Protein AF-A0A0C3MB03-F1 (afdb_monomer)

Foldseek 3Di:
DDPLVVQLQVLQQVDDDPQAWHWPDWDADPVNPDIDTDTDDADCAFQLNNLVVDDLPDCLLVQQLLSNLVQLLSCVVVQKFQLAQDRNQWTAHPVSGTHGHDSSQMDRQPDPDDPPDPDPDQDYDLQLFALCSVDPPDGGGSLRVLSSSLQRSQCSNQVAHFLNVQPDSVSSNVCSPVLHGSDDLVVDPDDPVNSVLSVLSSDNPSVSHDHSVVD

Structure (mmCIF, N/CA/C/O backbone):
data_AF-A0A0C3MB03-F1
#
_entry.id   AF-A0A0C3MB03-F1
#
loop_
_atom_site.group_PDB
_atom_site.id
_atom_site.type_symbol
_atom_site.label_atom_id
_atom_site.label_alt_id
_atom_site.label_comp_id
_atom_site.label_asym_id
_atom_site.label_entity_id
_atom_site.label_seq_id
_atom_site.pdbx_PDB_ins_code
_atom_site.Cartn_x
_atom_site.Cartn_y
_atom_site.Cartn_z
_atom_site.occupancy
_atom_site.B_iso_or_equiv
_atom_site.auth_seq_id
_atom_site.auth_comp_id
_atom_site.auth_asym_id
_atom_site.auth_atom_id
_atom_site.pdbx_PDB_model_num
ATOM 1 N N . LEU A 1 1 ? -0.561 -6.208 27.559 1.00 62.31 1 LEU A N 1
ATOM 2 C CA . LEU A 1 1 ? -0.740 -5.982 26.102 1.00 62.31 1 LEU A CA 1
ATOM 3 C C . LEU A 1 1 ? -1.364 -4.616 25.855 1.00 62.31 1 LEU A C 1
ATOM 5 O O . LEU A 1 1 ? -2.347 -4.289 26.507 1.00 62.31 1 LEU A O 1
ATOM 9 N N . SER A 1 2 ? -0.789 -3.798 24.971 1.00 79.69 2 SER A N 1
ATOM 10 C CA . SER A 1 2 ? -1.409 -2.519 24.598 1.00 79.69 2 SER A CA 1
ATOM 11 C C . SER A 1 2 ? -2.687 -2.767 23.784 1.00 79.69 2 SER A C 1
ATOM 13 O O . SER A 1 2 ? -2.771 -3.755 23.054 1.00 79.69 2 SER A O 1
ATOM 15 N N . GLN A 1 3 ? -3.677 -1.870 23.873 1.00 78.81 3 GLN A N 1
ATOM 16 C CA . GLN A 1 3 ? -4.919 -1.974 23.085 1.00 78.81 3 GLN A CA 1
ATOM 17 C C . GLN A 1 3 ? -4.642 -2.064 21.574 1.00 78.81 3 GLN A C 1
ATOM 19 O O . GLN A 1 3 ? -5.317 -2.802 20.865 1.00 78.81 3 GLN A O 1
ATOM 24 N N . ARG A 1 4 ? -3.607 -1.362 21.086 1.00 77.12 4 ARG A N 1
ATOM 25 C CA . ARG A 1 4 ? -3.204 -1.396 19.671 1.00 77.12 4 ARG A CA 1
ATOM 26 C C . ARG A 1 4 ? -2.728 -2.775 19.235 1.00 77.12 4 ARG A C 1
ATOM 28 O O . ARG A 1 4 ? -3.196 -3.275 18.225 1.00 77.12 4 ARG A O 1
ATOM 35 N N . LEU A 1 5 ? -1.854 -3.393 20.025 1.00 84.81 5 LEU A N 1
ATOM 36 C CA . LEU A 1 5 ? -1.308 -4.712 19.724 1.00 84.81 5 LEU A CA 1
ATOM 37 C C . LEU A 1 5 ? -2.386 -5.801 19.798 1.00 84.81 5 LEU A C 1
ATOM 39 O O . LEU A 1 5 ? -2.423 -6.692 18.960 1.00 84.81 5 LEU A O 1
ATOM 43 N N . ALA A 1 6 ? -3.308 -5.707 20.761 1.00 86.62 6 ALA A N 1
ATOM 44 C CA . ALA A 1 6 ? -4.454 -6.614 20.826 1.00 86.62 6 ALA A CA 1
ATOM 45 C C . ALA A 1 6 ? -5.363 -6.482 19.590 1.00 86.62 6 ALA A C 1
ATOM 47 O O . ALA A 1 6 ? -5.830 -7.489 19.060 1.00 86.62 6 ALA A O 1
ATOM 48 N N . ARG A 1 7 ? -5.584 -5.251 19.109 1.00 88.81 7 ARG A N 1
ATOM 49 C CA . ARG A 1 7 ? -6.345 -4.982 17.883 1.00 88.81 7 ARG A CA 1
ATOM 50 C C . ARG A 1 7 ? -5.642 -5.525 16.642 1.00 88.81 7 ARG A C 1
ATOM 52 O O . ARG A 1 7 ? -6.300 -6.161 15.832 1.00 88.81 7 ARG A O 1
ATOM 59 N N . GLU A 1 8 ? -4.337 -5.308 16.517 1.00 92.12 8 GLU A N 1
ATOM 60 C CA . GLU A 1 8 ? -3.527 -5.834 15.414 1.00 92.12 8 GLU A CA 1
ATOM 61 C C . GLU A 1 8 ? -3.587 -7.365 15.360 1.00 92.12 8 GLU A C 1
ATOM 63 O O . GLU A 1 8 ? -3.944 -7.915 14.325 1.00 92.12 8 GLU A O 1
ATOM 68 N N . ILE A 1 9 ? -3.361 -8.052 16.489 1.00 92.19 9 ILE A N 1
ATOM 69 C CA . ILE A 1 9 ? -3.485 -9.518 16.577 1.00 92.19 9 ILE A CA 1
ATOM 70 C C . ILE A 1 9 ? -4.896 -9.967 16.180 1.00 92.19 9 ILE A C 1
ATOM 72 O O . ILE A 1 9 ? -5.053 -10.907 15.402 1.00 92.19 9 ILE A O 1
ATOM 76 N N . LYS A 1 10 ? -5.938 -9.298 16.693 1.00 92.44 10 LYS A N 1
ATOM 77 C CA . LYS A 1 10 ? -7.333 -9.645 16.393 1.00 92.44 10 LYS A CA 1
ATOM 78 C C . LYS A 1 10 ? -7.659 -9.486 14.910 1.00 92.44 10 LYS A C 1
ATOM 80 O O . LYS A 1 10 ? -8.294 -10.371 14.357 1.00 92.44 10 LYS A O 1
ATOM 85 N N . ILE A 1 11 ? -7.253 -8.379 14.291 1.00 93.69 11 ILE A N 1
ATOM 86 C CA . ILE A 1 11 ? -7.485 -8.133 12.865 1.00 93.69 11 ILE A CA 1
ATOM 87 C C . ILE A 1 11 ? -6.699 -9.150 12.047 1.00 93.69 11 ILE A C 1
ATOM 89 O O . ILE A 1 11 ? -7.294 -9.894 11.280 1.00 93.69 11 ILE A O 1
ATOM 93 N N . TRP A 1 12 ? -5.384 -9.229 12.250 1.00 95.94 12 TRP A N 1
ATOM 94 C CA . TRP A 1 12 ? -4.500 -10.020 11.403 1.00 95.94 12 TRP A CA 1
ATOM 95 C C . TRP A 1 12 ? -4.804 -11.524 11.470 1.00 95.94 12 TRP A C 1
ATOM 97 O O . TRP A 1 12 ? -4.831 -12.186 10.438 1.00 95.94 12 TRP A O 1
ATOM 107 N N . SER A 1 13 ? -5.153 -12.053 12.649 1.00 95.19 13 SER A N 1
ATOM 108 C CA . SER A 1 13 ? -5.532 -13.469 12.816 1.00 95.19 13 SER A CA 1
ATOM 109 C C . SER A 1 13 ? -6.814 -13.894 12.091 1.00 95.19 13 SER A C 1
ATOM 111 O O . SER A 1 13 ? -7.067 -15.089 11.968 1.00 95.19 13 SER A O 1
ATOM 113 N N . GLN A 1 14 ? -7.630 -12.946 11.623 1.00 95.12 14 GLN A N 1
ATOM 114 C CA . GLN A 1 14 ? -8.865 -13.221 10.881 1.00 95.12 14 GLN A CA 1
ATOM 115 C C . GLN A 1 14 ? -8.665 -13.169 9.361 1.00 95.12 14 GLN A C 1
ATOM 117 O O . GLN A 1 14 ? -9.589 -13.484 8.612 1.00 95.12 14 GLN A O 1
ATOM 122 N N . LEU A 1 15 ? -7.482 -12.757 8.899 1.00 97.06 15 LEU A N 1
ATOM 123 C CA . LEU A 1 15 ? -7.196 -12.563 7.485 1.00 97.06 15 LEU A CA 1
ATOM 124 C C . LEU A 1 15 ? -6.649 -13.846 6.862 1.00 97.06 15 LEU A C 1
ATOM 126 O O . LEU A 1 15 ? -5.737 -14.476 7.390 1.00 97.06 15 LEU A O 1
ATOM 130 N N . SER A 1 16 ? -7.180 -14.200 5.697 1.00 97.31 16 SER A N 1
ATOM 131 C CA . SER A 1 16 ? -6.702 -15.318 4.888 1.00 97.31 16 SER A CA 1
ATOM 132 C C . SER A 1 16 ? -6.914 -14.997 3.413 1.00 97.31 16 SER A C 1
ATOM 134 O O . SER A 1 16 ? -8.039 -15.021 2.910 1.00 97.31 16 SER A O 1
ATOM 136 N N . HIS A 1 17 ? -5.832 -14.623 2.729 1.00 98.38 17 HIS A N 1
ATOM 137 C CA . HIS A 1 17 ? -5.845 -14.262 1.314 1.00 98.38 17 HIS A CA 1
ATOM 138 C C . HIS A 1 17 ? -4.427 -14.374 0.723 1.00 98.38 17 HIS A C 1
ATOM 140 O O . HIS A 1 17 ? -3.480 -13.979 1.398 1.00 98.38 17 HIS A O 1
ATOM 146 N N . PRO A 1 18 ? -4.242 -14.832 -0.532 1.00 97.69 18 PRO A N 1
ATOM 147 C CA . PRO A 1 18 ? -2.913 -15.006 -1.139 1.00 97.69 18 PRO A CA 1
ATOM 148 C C . PRO A 1 18 ? -2.074 -13.721 -1.236 1.00 97.69 18 PRO A C 1
ATOM 150 O O . PRO A 1 18 ? -0.856 -13.795 -1.309 1.00 97.69 18 PRO A O 1
ATOM 153 N N . ASN A 1 19 ? -2.712 -12.548 -1.234 1.00 98.62 19 ASN A N 1
ATOM 154 C CA . ASN A 1 19 ? -2.045 -11.237 -1.262 1.00 98.62 19 ASN A CA 1
ATOM 155 C C . ASN A 1 19 ? -2.048 -10.511 0.097 1.00 98.62 19 ASN A C 1
ATOM 157 O O . ASN A 1 19 ? -1.906 -9.290 0.160 1.00 98.62 19 ASN A O 1
ATOM 161 N N . VAL A 1 20 ? -2.244 -11.246 1.189 1.00 98.38 20 VAL A N 1
ATOM 162 C CA . VAL A 1 20 ? -2.165 -10.749 2.566 1.00 98.38 20 VAL A CA 1
ATOM 163 C C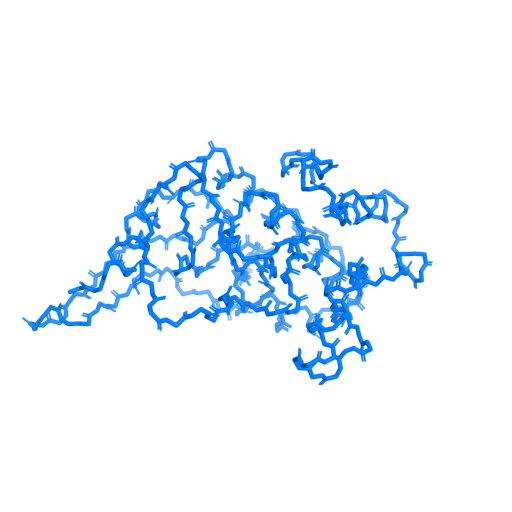 . VAL A 1 20 ? -1.222 -11.666 3.330 1.00 98.38 20 VAL A C 1
ATOM 165 O O . VAL A 1 20 ? -1.361 -12.883 3.261 1.00 98.38 20 VAL A O 1
ATOM 168 N N . LEU A 1 21 ? -0.246 -11.093 4.033 1.00 97.94 21 LEU A N 1
ATOM 169 C CA . LEU A 1 21 ? 0.733 -11.870 4.783 1.00 97.94 21 LEU A CA 1
ATOM 170 C C . LEU A 1 21 ? 0.020 -12.746 5.817 1.00 97.94 21 LEU A C 1
ATOM 172 O O . LEU A 1 21 ? -0.816 -12.264 6.578 1.00 97.94 21 LEU A O 1
ATOM 176 N N . GLU A 1 22 ? 0.365 -14.027 5.854 1.00 97.06 22 GLU A N 1
ATOM 177 C CA . GLU A 1 22 ? -0.241 -14.980 6.777 1.00 97.06 22 GLU A CA 1
ATOM 178 C C . GLU A 1 22 ? 0.187 -14.709 8.226 1.00 97.06 22 GLU A C 1
ATOM 180 O O . GLU A 1 22 ? 1.361 -14.466 8.519 1.00 97.06 22 GLU A O 1
ATOM 185 N N . PHE A 1 23 ? -0.771 -14.795 9.147 1.00 97.25 23 PHE A N 1
ATOM 186 C CA . PHE A 1 23 ? -0.511 -14.774 10.579 1.00 97.25 23 PHE A CA 1
ATOM 187 C C . PHE A 1 23 ? -0.445 -16.201 11.127 1.00 97.25 23 PHE A C 1
ATOM 189 O O . PHE A 1 23 ? -1.464 -16.882 11.217 1.00 97.25 23 PHE A O 1
ATOM 196 N N . LEU A 1 24 ? 0.742 -16.645 11.543 1.00 96.88 24 LEU A N 1
ATOM 197 C CA . LEU A 1 24 ? 0.944 -17.987 12.105 1.00 96.88 24 LEU A CA 1
ATOM 198 C C . LEU A 1 24 ? 0.667 -18.037 13.611 1.00 96.88 24 LEU A C 1
ATOM 200 O O . LEU A 1 24 ? 0.382 -19.098 14.163 1.00 96.88 24 LEU A O 1
ATOM 204 N N . GLY A 1 25 ? 0.774 -16.900 14.297 1.00 95.56 25 GLY A N 1
ATOM 205 C CA . GLY A 1 25 ? 0.497 -16.808 15.723 1.00 95.56 25 GLY A CA 1
ATOM 206 C C . GLY A 1 25 ? 1.290 -15.711 16.413 1.00 95.56 25 GLY A C 1
ATOM 207 O O . GLY A 1 25 ? 1.866 -14.824 15.789 1.00 95.56 25 GLY A O 1
ATOM 208 N N . TYR A 1 26 ? 1.328 -15.774 17.738 1.00 94.69 26 TYR A N 1
ATOM 209 C CA . TYR A 1 26 ? 2.112 -14.855 18.548 1.00 94.69 26 TYR A CA 1
ATOM 210 C C . TYR 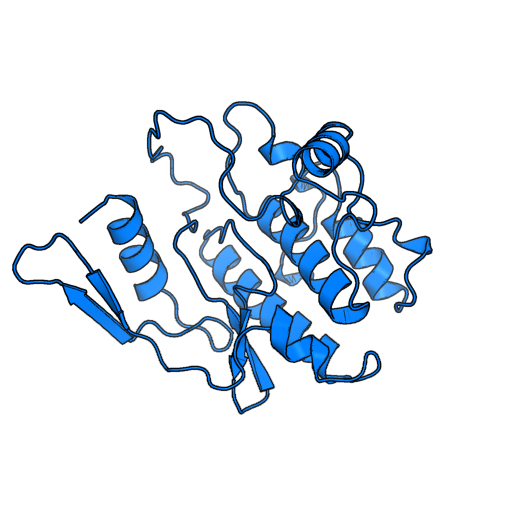A 1 26 ? 2.721 -15.569 19.753 1.00 94.69 26 TYR A C 1
ATOM 212 O O . TYR A 1 26 ? 2.180 -16.549 20.263 1.00 94.69 26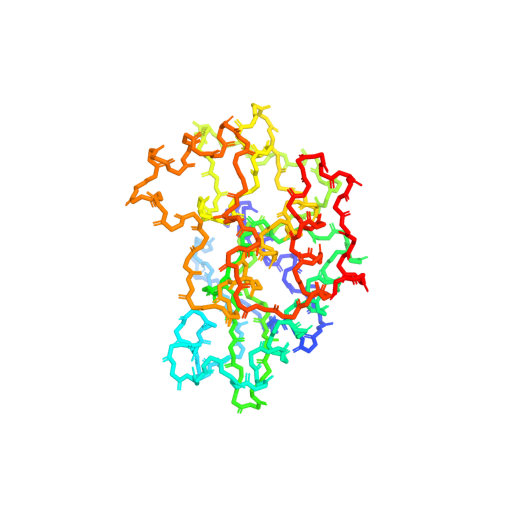 TYR A O 1
ATOM 220 N N . HIS A 1 27 ? 3.834 -15.040 20.246 1.00 93.31 27 HIS A N 1
ATOM 221 C CA . HIS A 1 27 ? 4.416 -15.413 21.527 1.00 93.31 27 HIS A CA 1
ATOM 222 C C . HIS A 1 27 ? 4.350 -14.222 22.478 1.00 93.31 27 HIS A C 1
ATOM 224 O O . HIS A 1 27 ? 4.648 -13.098 22.083 1.00 93.31 27 HIS A O 1
ATOM 230 N N . LEU A 1 28 ? 3.979 -14.454 23.736 1.00 91.19 28 LEU A N 1
ATOM 231 C CA . LEU A 1 28 ? 4.054 -13.447 24.793 1.00 91.19 28 LEU A CA 1
ATOM 232 C C . LEU A 1 28 ? 5.201 -13.787 25.727 1.00 91.19 28 LEU A C 1
ATOM 234 O O . LEU A 1 28 ? 5.361 -14.941 26.123 1.00 91.19 28 LEU A O 1
ATOM 238 N N . ASN A 1 29 ? 5.954 -12.773 26.144 1.00 90.31 29 ASN A N 1
ATOM 239 C CA . ASN A 1 29 ? 6.921 -12.975 27.214 1.00 90.31 29 ASN A CA 1
ATOM 240 C C . ASN A 1 29 ? 6.207 -13.340 28.529 1.00 90.31 29 ASN A C 1
ATOM 242 O O . ASN A 1 29 ? 5.024 -13.055 28.715 1.00 90.31 29 ASN A O 1
ATOM 246 N N . GLN A 1 30 ? 6.951 -13.895 29.490 1.00 89.50 30 GLN A N 1
ATOM 247 C CA . GLN A 1 30 ? 6.410 -14.290 30.803 1.00 89.50 30 GLN A CA 1
ATOM 248 C C . GLN A 1 30 ? 5.671 -13.153 31.530 1.00 89.50 30 GLN A C 1
ATOM 250 O O . GLN A 1 30 ? 4.744 -13.397 32.294 1.00 89.50 30 GLN A O 1
ATOM 255 N N . ARG A 1 31 ? 6.074 -11.898 31.288 1.00 87.94 31 ARG A N 1
ATOM 256 C CA . ARG A 1 31 ? 5.469 -10.706 31.901 1.00 87.94 31 ARG A CA 1
ATOM 257 C C . ARG A 1 31 ? 4.247 -10.170 31.140 1.00 87.94 31 ARG A C 1
ATOM 259 O O . ARG A 1 31 ? 3.658 -9.190 31.582 1.00 87.94 31 ARG A O 1
ATOM 266 N N . MET A 1 32 ? 3.875 -10.764 30.002 1.00 83.38 32 MET A N 1
ATOM 267 C CA . MET A 1 32 ? 2.785 -10.325 29.112 1.00 83.38 32 MET A CA 1
ATOM 268 C C . MET A 1 32 ? 2.888 -8.855 28.647 1.00 83.38 32 MET A C 1
ATOM 270 O O . MET A 1 32 ? 1.885 -8.194 28.333 1.00 83.38 32 MET A O 1
ATOM 274 N N . THR A 1 33 ? 4.111 -8.323 28.609 1.00 83.31 33 THR A N 1
ATOM 275 C CA . THR A 1 33 ? 4.414 -6.938 28.217 1.00 83.31 33 THR A CA 1
ATOM 276 C C . THR A 1 33 ? 4.799 -6.819 26.752 1.00 83.31 33 THR A C 1
ATOM 278 O O . THR A 1 33 ? 4.548 -5.781 26.147 1.00 83.31 33 THR A O 1
ATOM 281 N N . THR A 1 34 ? 5.386 -7.872 26.186 1.00 86.06 34 THR A N 1
ATOM 282 C CA . THR A 1 34 ? 5.903 -7.893 24.816 1.00 86.06 34 THR A CA 1
ATOM 283 C C . THR A 1 34 ? 5.285 -9.071 24.085 1.00 86.06 34 THR A C 1
ATOM 285 O O . THR A 1 34 ? 5.323 -10.189 24.603 1.00 86.06 34 THR A O 1
ATOM 288 N N . ALA A 1 35 ? 4.722 -8.811 22.904 1.00 89.12 35 ALA A N 1
ATOM 289 C CA . ALA A 1 35 ? 4.338 -9.861 21.974 1.00 89.12 35 ALA A CA 1
ATOM 290 C C . ALA A 1 35 ? 5.305 -9.886 20.796 1.00 89.12 35 ALA A C 1
ATOM 292 O O . ALA A 1 35 ? 5.688 -8.835 20.284 1.00 89.12 35 ALA A O 1
ATOM 293 N N . TRP A 1 36 ? 5.644 -11.088 20.359 1.00 92.44 36 TRP A N 1
ATOM 294 C CA . TRP A 1 36 ? 6.258 -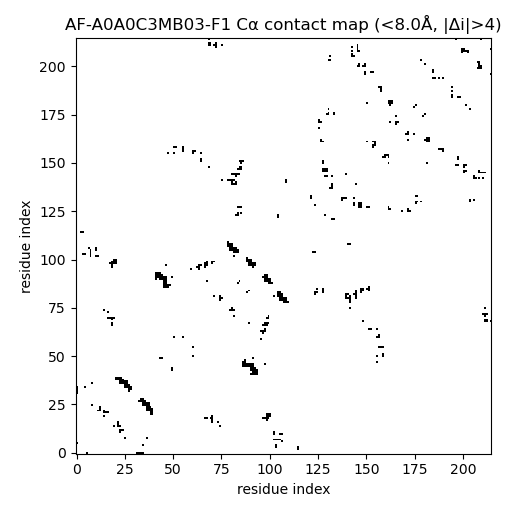11.346 19.068 1.00 92.44 36 TRP A CA 1
ATOM 295 C C . TRP A 1 36 ? 5.189 -11.924 18.159 1.00 92.44 36 TRP A C 1
ATOM 297 O O . TRP A 1 36 ? 4.554 -12.911 18.524 1.00 92.44 36 TRP A O 1
ATOM 307 N N . LEU A 1 37 ? 4.972 -11.294 17.011 1.00 94.00 37 LEU A N 1
ATOM 308 C CA . LEU A 1 37 ? 4.042 -11.769 15.992 1.00 94.00 37 LEU A CA 1
ATOM 309 C C . LEU A 1 37 ? 4.806 -12.674 15.025 1.00 94.00 37 LEU A C 1
ATOM 311 O O . LEU A 1 37 ? 5.950 -12.382 14.679 1.00 94.00 37 LEU A O 1
ATOM 315 N N . ILE A 1 38 ? 4.195 -13.786 14.636 1.00 96.38 38 ILE A N 1
ATOM 316 C CA . ILE A 1 38 ? 4.829 -14.847 13.856 1.00 96.38 38 ILE A CA 1
ATOM 317 C C . ILE A 1 38 ? 4.120 -14.926 12.505 1.00 96.38 38 ILE A C 1
ATOM 319 O O . ILE A 1 38 ? 2.896 -15.021 12.443 1.00 96.38 38 ILE A O 1
ATOM 323 N N . SER A 1 39 ? 4.900 -14.892 11.431 1.00 96.31 39 SER A N 1
ATOM 324 C CA . SER A 1 39 ? 4.451 -14.998 10.037 1.00 96.31 39 SER A CA 1
ATOM 325 C C . SER A 1 39 ? 5.530 -15.704 9.207 1.00 96.31 39 SER A C 1
ATOM 327 O O . SER A 1 39 ? 6.669 -15.819 9.684 1.00 96.31 39 SER A O 1
ATOM 329 N N . PRO A 1 40 ? 5.213 -16.197 7.996 1.00 95.75 40 PRO A N 1
ATOM 330 C CA . PRO A 1 40 ? 6.227 -16.714 7.086 1.00 95.75 40 PRO A CA 1
ATOM 331 C C . PRO A 1 40 ? 7.274 -15.641 6.763 1.00 95.75 40 PRO A C 1
ATOM 333 O O . PRO A 1 40 ? 6.948 -14.469 6.570 1.00 95.75 40 PRO A O 1
ATOM 336 N N . TYR A 1 41 ? 8.545 -16.039 6.702 1.00 94.12 41 TYR A N 1
ATOM 337 C CA . TYR A 1 41 ? 9.617 -15.123 6.327 1.00 94.12 41 TYR A CA 1
ATOM 338 C C . TYR A 1 41 ? 9.630 -14.909 4.812 1.00 94.12 41 TYR A C 1
ATOM 340 O O . TYR A 1 41 ? 9.776 -15.863 4.054 1.00 94.12 41 TYR A O 1
ATOM 348 N N . ILE A 1 42 ? 9.512 -13.651 4.388 1.00 94.62 42 ILE A N 1
ATOM 349 C CA . ILE A 1 42 ? 9.501 -13.264 2.977 1.00 94.62 42 ILE A CA 1
ATOM 350 C C . ILE A 1 42 ? 10.894 -12.780 2.558 1.00 94.62 42 ILE A C 1
ATOM 352 O O . ILE A 1 42 ? 11.399 -11.782 3.078 1.00 94.62 42 ILE A O 1
ATOM 356 N N . THR A 1 43 ? 11.529 -13.496 1.628 1.00 88.50 43 THR A N 1
ATOM 357 C CA . THR A 1 43 ? 12.967 -13.372 1.335 1.00 88.50 43 THR A CA 1
ATOM 358 C C . THR A 1 43 ? 13.340 -12.200 0.436 1.00 88.50 43 THR A C 1
ATOM 360 O O . THR A 1 43 ? 14.434 -11.661 0.592 1.00 88.50 43 THR A O 1
ATOM 363 N N . ASP A 1 44 ? 12.467 -11.767 -0.480 1.00 92.88 44 ASP A N 1
ATOM 364 C CA . ASP A 1 44 ? 12.782 -10.656 -1.395 1.00 92.88 44 ASP A CA 1
ATOM 365 C C . ASP A 1 44 ? 12.488 -9.268 -0.801 1.00 92.88 44 ASP A C 1
ATOM 367 O O . ASP A 1 44 ? 12.586 -8.244 -1.484 1.00 92.88 44 ASP A O 1
ATOM 371 N N . GLY A 1 45 ? 12.172 -9.223 0.495 1.00 94.75 45 GLY A N 1
ATOM 372 C CA . GLY A 1 45 ? 11.962 -7.991 1.239 1.00 94.75 45 GLY A CA 1
ATOM 373 C C . GLY A 1 45 ? 10.689 -7.256 0.827 1.00 94.75 45 GLY A C 1
ATOM 374 O O . GLY A 1 45 ? 9.686 -7.861 0.446 1.00 94.75 45 GLY A O 1
ATOM 375 N N . ASN A 1 46 ? 10.716 -5.928 0.961 1.00 96.94 46 ASN A N 1
ATOM 376 C CA . ASN A 1 46 ? 9.568 -5.080 0.649 1.00 96.94 46 ASN A CA 1
ATOM 377 C C . ASN A 1 46 ? 9.629 -4.490 -0.763 1.00 96.94 46 ASN A C 1
ATOM 379 O O . ASN A 1 46 ? 10.694 -4.343 -1.368 1.00 96.94 46 ASN A O 1
ATOM 383 N N . LEU A 1 47 ? 8.467 -4.081 -1.261 1.00 97.00 47 LEU A N 1
ATOM 384 C CA . LEU A 1 47 ? 8.272 -3.567 -2.605 1.00 97.00 47 LEU A CA 1
ATOM 385 C C . LEU A 1 47 ? 9.118 -2.315 -2.867 1.00 97.00 47 LEU A C 1
ATOM 387 O O . LEU A 1 47 ? 9.648 -2.183 -3.963 1.00 97.00 47 LEU A O 1
ATOM 391 N N . SER A 1 48 ? 9.331 -1.442 -1.869 1.00 94.56 48 SER A N 1
ATOM 392 C CA . SER A 1 48 ? 10.179 -0.239 -2.015 1.00 94.56 48 SER A CA 1
ATOM 393 C C . SER A 1 48 ? 11.627 -0.570 -2.391 1.00 94.56 48 SER A C 1
ATOM 395 O O . SER A 1 48 ? 12.267 0.162 -3.151 1.00 94.56 48 SER A O 1
ATOM 397 N N . GLN A 1 49 ? 12.164 -1.662 -1.843 1.00 94.69 49 GLN A N 1
ATOM 398 C CA . GLN A 1 49 ? 13.507 -2.153 -2.146 1.00 94.69 49 GLN A CA 1
ATOM 399 C C . GLN A 1 49 ? 13.500 -2.989 -3.425 1.00 94.69 49 GLN A C 1
ATOM 401 O O . GLN A 1 49 ? 14.339 -2.779 -4.300 1.00 94.69 49 GLN A O 1
ATOM 406 N N . PHE A 1 50 ? 12.518 -3.881 -3.560 1.00 95.75 50 PHE A N 1
ATOM 407 C CA . PHE A 1 50 ? 12.402 -4.809 -4.677 1.00 95.75 50 PHE A CA 1
ATOM 408 C C . PHE A 1 50 ? 12.340 -4.093 -6.030 1.00 95.75 50 PHE A C 1
ATOM 410 O O . PHE A 1 50 ? 13.079 -4.436 -6.955 1.00 95.75 50 PHE A O 1
ATOM 417 N N . ILE A 1 51 ? 11.526 -3.035 -6.143 1.00 94.62 51 ILE A N 1
ATOM 418 C CA . ILE A 1 51 ? 11.358 -2.313 -7.412 1.00 94.62 51 ILE A CA 1
ATOM 419 C C . ILE A 1 51 ? 12.619 -1.568 -7.867 1.00 94.62 51 ILE A C 1
ATOM 421 O O . ILE A 1 51 ? 12.692 -1.162 -9.021 1.00 94.62 51 ILE A O 1
ATOM 425 N N . ARG A 1 52 ? 13.622 -1.367 -7.003 1.00 93.50 52 ARG A N 1
ATOM 426 C CA . ARG A 1 52 ? 14.899 -0.742 -7.398 1.00 93.50 52 ARG A CA 1
ATOM 427 C C . ARG A 1 52 ? 15.782 -1.693 -8.201 1.00 93.50 52 ARG A C 1
ATOM 429 O O . ARG A 1 52 ? 16.643 -1.235 -8.942 1.00 93.50 52 ARG A O 1
ATOM 436 N N . ASN A 1 53 ? 15.544 -2.996 -8.064 1.00 93.56 53 ASN A N 1
ATOM 437 C CA . ASN A 1 53 ? 16.345 -4.051 -8.678 1.00 93.56 53 ASN A CA 1
ATOM 438 C C . ASN A 1 53 ? 15.720 -4.608 -9.967 1.00 93.56 53 ASN A C 1
ATOM 440 O O . ASN A 1 53 ? 16.294 -5.497 -10.589 1.00 93.56 53 ASN A O 1
ATOM 444 N N . ILE A 1 54 ? 14.553 -4.103 -10.378 1.00 94.06 54 ILE A N 1
ATOM 445 C CA . ILE A 1 54 ? 13.879 -4.499 -11.621 1.00 94.06 54 ILE A CA 1
ATOM 446 C C . ILE A 1 54 ? 13.716 -3.289 -12.539 1.00 94.06 54 ILE A C 1
ATOM 448 O O . ILE A 1 54 ? 13.478 -2.171 -12.080 1.00 94.06 54 ILE A O 1
ATOM 452 N N . SER A 1 55 ? 13.803 -3.508 -13.848 1.00 95.06 55 SER A N 1
ATOM 453 C CA . SER A 1 55 ? 13.647 -2.436 -14.836 1.00 95.06 55 SER A CA 1
ATOM 454 C C . SER A 1 55 ? 12.247 -1.801 -14.794 1.00 95.06 55 SER A C 1
ATOM 456 O O . SER A 1 55 ? 11.276 -2.446 -14.388 1.00 95.06 55 SER A O 1
ATOM 458 N N . LEU A 1 56 ? 12.138 -0.527 -15.186 1.00 92.25 56 LEU A N 1
ATOM 459 C CA . LEU A 1 56 ? 10.872 0.225 -15.222 1.00 92.25 56 LEU A CA 1
ATOM 460 C C . LEU A 1 56 ? 9.860 -0.359 -16.217 1.00 92.25 56 LEU A C 1
ATOM 462 O O . LEU A 1 56 ? 8.663 -0.327 -15.958 1.00 92.25 56 LEU A O 1
ATOM 466 N N . ASP A 1 57 ? 10.337 -0.942 -17.313 1.00 92.06 57 ASP A N 1
ATOM 467 C CA . ASP A 1 57 ? 9.526 -1.618 -18.334 1.00 92.06 57 ASP A CA 1
ATOM 468 C C . ASP A 1 57 ? 9.140 -3.059 -17.955 1.00 92.06 57 ASP A C 1
ATOM 470 O O . ASP A 1 57 ? 8.438 -3.736 -18.707 1.00 92.06 57 ASP A O 1
ATOM 474 N N . SER A 1 58 ? 9.570 -3.544 -16.784 1.00 95.94 58 SER A N 1
ATOM 475 C CA . SER A 1 58 ? 9.273 -4.905 -16.356 1.00 95.94 58 SER A CA 1
ATOM 476 C C . SER A 1 58 ? 7.765 -5.097 -16.142 1.00 95.94 58 SER A C 1
ATOM 478 O O . SER A 1 58 ? 7.182 -4.433 -15.275 1.00 95.94 58 SER A O 1
ATOM 480 N N . PRO A 1 59 ? 7.122 -6.073 -16.815 1.00 95.56 59 PRO A N 1
ATOM 481 C CA . PRO A 1 59 ? 5.700 -6.360 -16.614 1.00 95.56 59 PRO A CA 1
ATOM 482 C C . PRO A 1 59 ? 5.396 -6.839 -15.187 1.00 95.56 59 PRO A C 1
ATOM 484 O O . PRO A 1 59 ? 4.252 -6.774 -14.738 1.00 95.56 59 PRO A O 1
ATOM 487 N N . LEU A 1 60 ? 6.420 -7.276 -14.442 1.00 96.88 60 LEU A N 1
ATOM 488 C CA . LEU A 1 60 ? 6.295 -7.657 -13.041 1.00 96.88 60 LEU A CA 1
ATOM 489 C C . LEU A 1 60 ? 5.771 -6.505 -12.171 1.00 96.88 60 LEU A C 1
ATOM 491 O O . LEU A 1 60 ? 4.991 -6.759 -11.261 1.00 96.88 60 LEU A O 1
ATOM 495 N N . ARG A 1 61 ? 6.119 -5.246 -12.475 1.00 97.31 61 ARG A N 1
ATOM 496 C CA . ARG A 1 61 ? 5.625 -4.072 -11.731 1.00 97.31 61 ARG A CA 1
ATOM 497 C C . ARG A 1 61 ? 4.099 -4.002 -11.733 1.00 97.31 61 ARG A C 1
ATOM 499 O O . ARG A 1 61 ? 3.496 -3.839 -10.678 1.00 97.31 61 ARG A O 1
ATOM 506 N N . ILE A 1 62 ? 3.480 -4.208 -12.898 1.00 96.88 62 ILE A N 1
ATOM 507 C CA . ILE A 1 62 ? 2.018 -4.239 -13.040 1.00 96.88 62 ILE A CA 1
ATOM 508 C C . ILE A 1 62 ? 1.424 -5.405 -12.251 1.00 96.88 62 ILE A C 1
ATOM 510 O O . ILE A 1 62 ? 0.447 -5.212 -11.535 1.00 96.88 62 ILE A O 1
ATOM 514 N N . ARG A 1 63 ? 2.025 -6.601 -12.320 1.00 97.75 63 ARG A N 1
ATOM 515 C CA . ARG A 1 63 ? 1.531 -7.750 -11.544 1.00 97.75 63 ARG A CA 1
ATOM 516 C C . ARG A 1 63 ? 1.551 -7.479 -10.038 1.00 97.75 63 ARG A C 1
ATOM 518 O O . ARG A 1 63 ? 0.561 -7.752 -9.378 1.00 97.75 63 ARG A O 1
ATOM 525 N N . LEU A 1 64 ? 2.631 -6.893 -9.516 1.00 98.50 64 LEU A N 1
ATOM 526 C CA . LEU A 1 64 ? 2.755 -6.561 -8.091 1.00 98.50 64 LEU A CA 1
ATOM 527 C C . LEU A 1 64 ? 1.722 -5.506 -7.654 1.00 98.50 64 LEU A C 1
ATOM 529 O O . LEU A 1 64 ? 1.201 -5.578 -6.541 1.00 98.50 64 LEU A O 1
ATOM 533 N N . ILE A 1 65 ? 1.376 -4.557 -8.532 1.00 98.44 65 ILE A N 1
ATOM 534 C CA . ILE A 1 65 ? 0.281 -3.601 -8.296 1.00 98.44 65 ILE A CA 1
ATOM 535 C C . ILE A 1 65 ? -1.067 -4.322 -8.241 1.00 98.44 65 ILE A C 1
ATOM 537 O O . ILE A 1 65 ? -1.835 -4.085 -7.314 1.00 98.44 65 ILE A O 1
ATOM 541 N N . VAL A 1 66 ? -1.340 -5.220 -9.192 1.00 98.50 66 VAL A N 1
ATOM 542 C CA . VAL A 1 66 ? -2.588 -6.002 -9.238 1.00 98.50 66 VAL A CA 1
ATOM 543 C C . VAL A 1 66 ? -2.731 -6.892 -8.003 1.00 98.50 66 VAL A C 1
ATOM 545 O O . VAL A 1 66 ? -3.799 -6.951 -7.403 1.00 98.50 66 VAL A O 1
ATOM 548 N N . ASP A 1 67 ? -1.657 -7.552 -7.583 1.00 98.75 67 ASP A N 1
ATOM 549 C CA . ASP A 1 67 ? -1.618 -8.351 -6.357 1.00 98.75 67 ASP A CA 1
ATOM 550 C C . ASP A 1 67 ? -1.910 -7.493 -5.118 1.00 98.75 67 ASP A C 1
ATOM 552 O O . ASP A 1 67 ? -2.746 -7.851 -4.287 1.00 98.75 67 ASP A O 1
ATOM 556 N N . THR A 1 68 ? -1.301 -6.306 -5.037 1.00 98.75 68 THR A N 1
ATOM 557 C CA . THR A 1 68 ? -1.591 -5.332 -3.973 1.00 98.75 68 THR A CA 1
ATOM 558 C C . THR A 1 68 ? -3.063 -4.906 -3.997 1.00 98.75 68 THR A C 1
ATOM 560 O O . THR A 1 68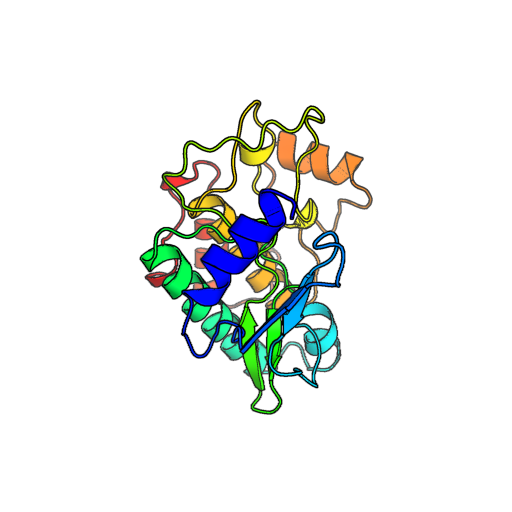 ? -3.707 -4.869 -2.949 1.00 98.75 68 THR A O 1
ATOM 563 N N . ALA A 1 69 ? -3.624 -4.623 -5.178 1.00 98.75 69 ALA A N 1
ATOM 564 C CA . ALA A 1 69 ? -5.025 -4.237 -5.333 1.00 98.75 69 ALA A CA 1
ATOM 565 C C . ALA A 1 69 ? -5.972 -5.346 -4.858 1.00 98.75 69 ALA A C 1
ATOM 567 O O . ALA A 1 69 ? -6.905 -5.073 -4.107 1.00 98.75 69 ALA A O 1
ATOM 568 N N . ARG A 1 70 ? -5.689 -6.608 -5.210 1.00 98.81 70 ARG A N 1
ATOM 569 C CA . ARG A 1 70 ? -6.453 -7.785 -4.761 1.00 98.81 70 ARG A CA 1
ATOM 570 C C . ARG A 1 70 ? -6.417 -7.954 -3.248 1.00 98.81 70 ARG A C 1
ATOM 572 O O . ARG A 1 70 ? -7.463 -8.154 -2.636 1.00 98.81 70 ARG A O 1
ATOM 579 N N . GLY A 1 71 ? -5.235 -7.842 -2.639 1.00 98.75 71 GLY A N 1
ATOM 580 C CA . GLY A 1 71 ? -5.085 -7.904 -1.185 1.00 98.75 71 GLY A CA 1
ATOM 581 C C . GLY A 1 71 ? -5.884 -6.808 -0.484 1.00 98.75 71 GLY A C 1
ATOM 582 O O . GLY A 1 71 ? -6.627 -7.083 0.455 1.00 98.75 71 GLY A O 1
ATOM 583 N N . LEU A 1 72 ? -5.800 -5.573 -0.978 1.00 98.69 72 LEU A N 1
ATOM 584 C CA . LEU A 1 72 ? -6.495 -4.438 -0.377 1.00 98.69 72 LEU A CA 1
ATOM 585 C C . LEU A 1 72 ? -8.014 -4.492 -0.621 1.00 98.69 72 LEU A C 1
ATOM 587 O O . LEU A 1 72 ? -8.786 -4.168 0.278 1.00 98.69 72 LEU A O 1
ATOM 591 N N . ALA A 1 73 ? -8.457 -4.982 -1.783 1.00 98.75 73 ALA A N 1
ATOM 592 C CA . ALA A 1 73 ? -9.864 -5.261 -2.066 1.00 98.75 73 ALA A CA 1
ATOM 593 C C . ALA A 1 73 ? -10.446 -6.303 -1.104 1.00 98.75 73 ALA A C 1
ATOM 595 O O . ALA A 1 73 ? -11.561 -6.123 -0.613 1.00 98.75 73 ALA A O 1
ATOM 596 N N . TYR A 1 74 ? -9.682 -7.353 -0.787 1.00 98.69 74 TYR A N 1
ATOM 597 C CA . TYR A 1 74 ? -10.064 -8.329 0.229 1.00 98.69 74 TYR A CA 1
ATOM 598 C C . TYR A 1 74 ? -10.232 -7.678 1.612 1.00 98.69 74 TYR A C 1
ATOM 600 O O . TYR A 1 74 ? -11.264 -7.887 2.249 1.00 98.69 74 TYR A O 1
ATOM 608 N N . LEU A 1 75 ? -9.287 -6.837 2.055 1.00 98.25 75 LEU A N 1
ATOM 609 C CA . LEU A 1 75 ? -9.412 -6.112 3.330 1.00 98.25 75 LEU A CA 1
ATOM 610 C C . LEU A 1 75 ? -10.661 -5.221 3.356 1.00 98.25 75 LEU A C 1
ATOM 612 O O . LEU A 1 75 ? -11.438 -5.259 4.310 1.00 98.25 75 LEU A O 1
ATOM 616 N N . HIS A 1 76 ? -10.894 -4.461 2.284 1.00 98.00 76 HIS A N 1
ATOM 617 C CA . HIS A 1 76 ? -12.043 -3.559 2.180 1.00 98.00 76 HIS A CA 1
ATOM 618 C C . HIS A 1 76 ? -13.374 -4.313 2.190 1.00 98.00 76 HIS A C 1
ATOM 620 O O . HIS A 1 76 ? -14.324 -3.844 2.813 1.00 98.00 76 HIS A O 1
ATOM 626 N N . ALA A 1 77 ? -13.439 -5.500 1.581 1.00 97.75 77 ALA A N 1
ATOM 627 C CA . ALA A 1 77 ? -14.618 -6.367 1.632 1.00 97.75 77 ALA A CA 1
ATOM 628 C C . ALA A 1 77 ? -14.930 -6.876 3.053 1.00 97.75 77 ALA A C 1
ATOM 630 O O . ALA A 1 77 ? -16.088 -7.134 3.367 1.00 97.75 77 ALA A O 1
ATOM 631 N N . GLN A 1 78 ? -13.919 -6.976 3.923 1.00 96.12 78 GLN A N 1
ATOM 632 C CA . GLN A 1 78 ? -14.080 -7.276 5.352 1.00 96.12 78 GLN A CA 1
ATOM 633 C C . GLN A 1 78 ? -14.362 -6.019 6.201 1.00 96.12 78 GLN A C 1
ATOM 635 O O . GLN A 1 78 ? -14.404 -6.093 7.428 1.00 96.12 78 GLN A O 1
ATOM 640 N N . GLY A 1 79 ? -14.519 -4.846 5.576 1.00 95.69 79 GLY A N 1
ATOM 641 C CA . GLY A 1 79 ? -14.683 -3.572 6.277 1.00 95.69 79 GLY A CA 1
ATOM 642 C C . GLY A 1 79 ? -13.419 -3.119 7.011 1.00 95.69 79 GLY A C 1
ATOM 643 O O . GLY A 1 79 ? -13.510 -2.354 7.971 1.00 95.69 79 GLY A O 1
ATOM 644 N N . ILE A 1 80 ? -12.241 -3.595 6.599 1.00 96.00 80 ILE A N 1
ATOM 645 C CA . ILE A 1 80 ? -10.959 -3.290 7.239 1.00 96.00 80 ILE A CA 1
ATOM 646 C C . ILE A 1 80 ? -10.232 -2.224 6.424 1.00 96.00 80 ILE A C 1
ATOM 648 O O . ILE A 1 80 ? -9.913 -2.421 5.253 1.00 96.00 80 ILE A O 1
ATOM 652 N N . CYS A 1 81 ? -9.937 -1.103 7.076 1.00 95.56 81 CYS A N 1
ATOM 653 C CA . CYS A 1 81 ? -8.997 -0.107 6.584 1.00 95.56 81 CYS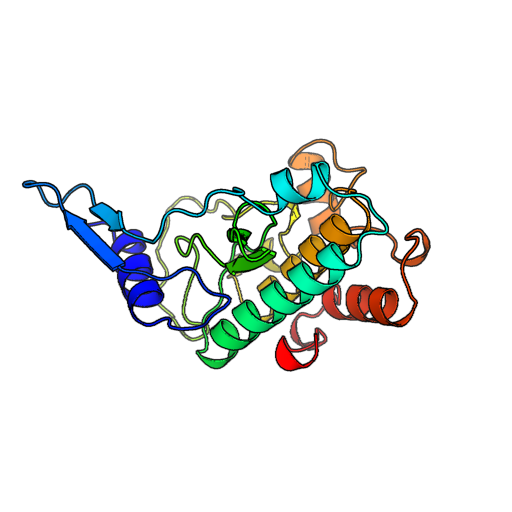 A CA 1
ATOM 654 C C . CYS A 1 81 ? -7.588 -0.480 7.050 1.00 95.56 81 CYS A C 1
ATOM 656 O O . CYS A 1 81 ? -7.383 -0.741 8.240 1.00 95.56 81 CYS A O 1
ATOM 658 N N . HIS A 1 82 ? -6.622 -0.483 6.132 1.00 96.44 82 HIS A N 1
ATOM 659 C CA . HIS A 1 82 ? -5.223 -0.735 6.452 1.00 96.44 82 HIS A CA 1
ATOM 660 C C . HIS A 1 82 ? -4.591 0.455 7.184 1.00 96.44 82 HIS A C 1
ATOM 662 O O . HIS A 1 82 ? -3.960 0.266 8.224 1.00 96.44 82 HIS A O 1
ATOM 668 N N . GLY A 1 83 ? -4.739 1.670 6.643 1.00 93.44 83 GLY A N 1
ATOM 669 C CA . GLY A 1 83 ? -4.321 2.934 7.263 1.00 93.44 83 GLY A CA 1
ATOM 670 C C . GLY A 1 83 ? -2.830 3.288 7.164 1.00 93.44 83 GLY A C 1
ATOM 671 O O . GLY A 1 83 ? -2.401 4.279 7.749 1.00 93.44 83 GLY A O 1
ATOM 672 N N . ASP A 1 84 ? -2.019 2.503 6.449 1.00 93.94 84 ASP A N 1
ATOM 673 C CA . ASP A 1 84 ? -0.590 2.808 6.204 1.00 93.94 84 ASP A CA 1
ATOM 674 C C . ASP A 1 84 ? -0.073 2.124 4.934 1.00 93.94 84 ASP A C 1
ATOM 676 O O . ASP A 1 84 ? 1.016 1.547 4.903 1.00 93.94 84 ASP A O 1
ATOM 680 N N . MET A 1 85 ? -0.888 2.149 3.878 1.00 97.31 85 MET A N 1
ATOM 681 C CA . MET A 1 85 ? -0.493 1.592 2.590 1.00 97.31 85 MET A CA 1
ATOM 682 C C . MET A 1 85 ? 0.716 2.349 2.033 1.00 97.31 85 MET A C 1
ATOM 684 O O . MET A 1 85 ? 0.671 3.556 1.796 1.00 97.31 85 MET A O 1
ATOM 688 N N . LYS A 1 86 ? 1.810 1.616 1.823 1.00 96.44 86 LYS A N 1
ATOM 689 C CA . LYS A 1 86 ? 3.069 2.104 1.250 1.00 96.44 86 LYS A CA 1
ATOM 690 C C . LYS A 1 86 ? 3.902 0.920 0.750 1.00 96.44 86 LYS A C 1
ATOM 692 O O . LYS A 1 86 ? 3.744 -0.183 1.275 1.00 96.44 86 LYS A O 1
ATOM 697 N N . PRO A 1 87 ? 4.865 1.118 -0.166 1.00 97.38 87 PRO A N 1
ATOM 698 C CA . PRO A 1 87 ? 5.689 0.027 -0.687 1.00 97.38 87 PRO A CA 1
ATOM 699 C C . PRO A 1 87 ? 6.535 -0.684 0.381 1.00 97.38 87 PRO A C 1
ATOM 701 O O . PRO A 1 87 ? 6.926 -1.827 0.188 1.00 97.38 87 PRO A O 1
ATOM 704 N N . ALA A 1 88 ? 6.821 -0.043 1.520 1.00 96.44 88 ALA A N 1
ATOM 705 C CA . ALA A 1 88 ? 7.526 -0.688 2.631 1.00 96.44 88 ALA A CA 1
ATOM 706 C C . ALA A 1 88 ? 6.670 -1.723 3.394 1.00 96.44 88 ALA A C 1
ATOM 708 O O . ALA A 1 88 ? 7.239 -2.616 4.014 1.00 96.44 88 ALA A O 1
ATOM 709 N N . ASN A 1 89 ? 5.338 -1.627 3.303 1.00 97.94 89 ASN A N 1
ATOM 710 C CA . ASN A 1 89 ? 4.379 -2.533 3.952 1.00 97.94 89 ASN A CA 1
ATOM 711 C C . ASN A 1 89 ? 3.789 -3.554 2.964 1.00 97.94 89 ASN A C 1
ATOM 713 O O . ASN A 1 89 ? 2.793 -4.211 3.242 1.00 97.94 89 ASN A O 1
ATOM 717 N N . ILE A 1 90 ? 4.405 -3.689 1.790 1.00 98.56 90 ILE A N 1
ATOM 718 C CA . ILE A 1 90 ? 4.067 -4.706 0.800 1.00 98.56 90 ILE A CA 1
ATOM 719 C C . ILE A 1 90 ? 5.318 -5.552 0.623 1.00 98.56 90 ILE A C 1
ATOM 721 O O . ILE A 1 90 ? 6.358 -5.023 0.238 1.00 98.56 90 ILE A O 1
ATOM 725 N N . LEU A 1 91 ? 5.244 -6.838 0.941 1.00 98.38 91 LEU A N 1
ATOM 726 C CA . LEU A 1 91 ? 6.353 -7.775 0.788 1.00 98.38 91 LEU A CA 1
ATOM 727 C C . LEU A 1 91 ? 6.244 -8.501 -0.552 1.00 98.38 91 LEU A C 1
ATOM 729 O O . LEU A 1 91 ? 5.150 -8.635 -1.103 1.00 98.38 91 LEU A O 1
ATOM 733 N N . VAL A 1 92 ? 7.377 -8.953 -1.082 1.00 97.94 92 VAL A N 1
ATOM 734 C CA . VAL A 1 92 ? 7.438 -9.703 -2.342 1.00 97.94 92 VAL A CA 1
ATOM 735 C C . VAL A 1 92 ? 7.929 -11.115 -2.052 1.00 97.94 92 VAL A C 1
ATOM 737 O O . VAL A 1 92 ? 9.020 -11.279 -1.516 1.00 97.94 92 VAL A O 1
ATOM 740 N N . THR A 1 93 ? 7.122 -12.124 -2.376 1.00 96.44 93 THR A N 1
ATOM 741 C CA . THR A 1 93 ? 7.505 -13.536 -2.208 1.00 96.44 93 THR A CA 1
ATOM 742 C C . THR A 1 93 ? 8.501 -13.976 -3.279 1.00 96.44 93 THR A C 1
ATOM 744 O O . THR A 1 93 ? 8.655 -13.323 -4.319 1.00 96.44 93 THR A O 1
ATOM 747 N N . ASP A 1 94 ? 9.133 -15.124 -3.056 1.00 93.25 94 ASP A N 1
ATOM 748 C CA . ASP A 1 94 ? 10.025 -15.784 -4.007 1.00 93.25 94 ASP A CA 1
ATOM 749 C C . ASP A 1 94 ? 9.313 -16.179 -5.310 1.00 93.25 94 ASP A C 1
ATOM 751 O O . ASP A 1 94 ? 9.911 -16.105 -6.388 1.00 93.25 94 ASP A O 1
ATOM 755 N N . GLU A 1 95 ? 8.001 -16.438 -5.270 1.00 94.19 95 GLU A N 1
ATOM 756 C CA . GLU A 1 95 ? 7.160 -16.609 -6.466 1.00 94.19 95 GLU A CA 1
ATOM 757 C C . GLU A 1 95 ? 6.794 -15.293 -7.171 1.00 94.19 95 GLU A C 1
ATOM 759 O O . GLU A 1 95 ? 6.048 -15.290 -8.157 1.00 94.19 95 GLU A O 1
ATOM 764 N N . ARG A 1 96 ? 7.347 -14.160 -6.724 1.00 95.12 96 ARG A N 1
ATOM 765 C CA . ARG A 1 96 ? 7.108 -12.821 -7.286 1.00 95.12 96 ARG A CA 1
ATOM 766 C C . ARG A 1 96 ? 5.650 -12.374 -7.153 1.00 95.12 96 ARG A C 1
ATOM 768 O O . ARG A 1 96 ? 5.111 -11.761 -8.085 1.00 95.12 96 ARG A O 1
ATOM 775 N N . THR A 1 97 ? 5.063 -12.680 -5.998 1.00 97.06 97 THR A N 1
ATOM 776 C CA . THR A 1 97 ? 3.717 -12.269 -5.579 1.00 97.06 97 THR A CA 1
ATOM 777 C C . THR A 1 97 ? 3.821 -11.145 -4.555 1.00 97.06 97 THR A C 1
ATOM 779 O O . THR A 1 97 ? 4.669 -11.204 -3.664 1.00 97.06 97 THR A O 1
ATOM 782 N N . ALA A 1 98 ? 2.972 -10.120 -4.657 1.00 98.44 98 ALA A N 1
ATOM 783 C CA . ALA A 1 98 ? 2.895 -9.087 -3.622 1.00 98.44 98 ALA A CA 1
ATOM 784 C C . ALA A 1 98 ? 1.938 -9.504 -2.493 1.00 98.44 9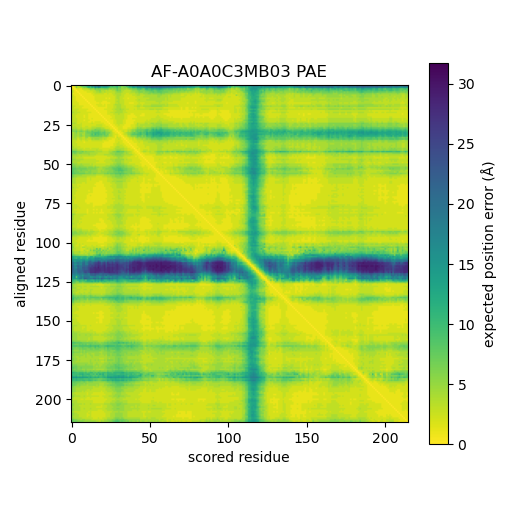8 ALA A C 1
ATOM 786 O O . ALA A 1 98 ? 0.811 -9.935 -2.757 1.00 98.44 98 ALA A O 1
ATOM 787 N N . VAL A 1 99 ? 2.366 -9.326 -1.240 1.00 98.44 99 VAL A N 1
ATOM 788 C CA . VAL A 1 99 ? 1.552 -9.567 -0.040 1.00 98.44 99 VAL A CA 1
ATOM 789 C C . VAL A 1 99 ? 1.562 -8.347 0.877 1.00 98.44 99 VAL A C 1
ATOM 791 O O . VAL A 1 99 ? 2.614 -7.783 1.171 1.00 98.44 99 VAL A O 1
ATOM 794 N N . ILE A 1 100 ? 0.388 -7.916 1.330 1.00 98.62 100 ILE A N 1
ATOM 795 C CA . ILE A 1 100 ? 0.242 -6.788 2.259 1.00 98.62 100 ILE A CA 1
ATOM 796 C C . ILE A 1 100 ? 0.617 -7.233 3.676 1.00 98.62 100 ILE A C 1
ATOM 798 O O . ILE A 1 100 ? 0.188 -8.297 4.121 1.00 98.62 100 ILE A O 1
ATOM 802 N N . ALA A 1 101 ? 1.391 -6.416 4.385 1.00 97.12 101 ALA A N 1
ATOM 803 C CA . ALA A 1 101 ? 1.878 -6.665 5.738 1.00 97.12 101 ALA A CA 1
ATOM 804 C C . ALA A 1 101 ? 1.740 -5.412 6.627 1.00 97.12 101 ALA A C 1
ATOM 806 O O . ALA A 1 101 ? 1.414 -4.339 6.137 1.00 97.12 101 ALA A O 1
ATOM 807 N N . ASP A 1 102 ? 2.063 -5.551 7.918 1.00 92.88 102 ASP A N 1
ATOM 808 C CA . ASP A 1 102 ? 2.035 -4.478 8.932 1.00 92.88 102 ASP A CA 1
ATOM 809 C C . ASP A 1 102 ? 0.635 -3.875 9.174 1.00 92.88 102 ASP A C 1
ATOM 811 O O . ASP A 1 102 ? 0.258 -2.816 8.667 1.00 92.88 102 ASP A O 1
ATOM 815 N N . PHE A 1 103 ? -0.123 -4.555 10.038 1.00 91.81 103 PHE A N 1
ATOM 816 C CA . PHE A 1 103 ? -1.502 -4.213 10.395 1.00 91.81 103 PHE A CA 1
ATOM 817 C C . PHE A 1 103 ? -1.600 -3.337 11.656 1.00 91.81 103 PHE A C 1
ATOM 819 O O . PHE A 1 103 ? -2.681 -3.181 12.233 1.00 91.81 103 PHE A O 1
ATOM 826 N N . GLY A 1 104 ? -0.495 -2.731 12.110 1.00 85.88 104 GLY A N 1
ATOM 827 C CA . GLY A 1 104 ? -0.450 -1.963 13.361 1.00 85.88 104 GLY A CA 1
ATOM 828 C C . GLY A 1 104 ? -1.366 -0.731 13.378 1.00 85.88 104 GLY A C 1
ATOM 829 O O . GLY A 1 104 ? -1.832 -0.289 14.440 1.00 85.88 104 GLY A O 1
ATOM 830 N N . LEU A 1 105 ? -1.670 -0.180 12.198 1.00 82.56 105 LEU A N 1
ATOM 831 C CA . LEU A 1 105 ? -2.612 0.929 12.018 1.00 82.56 105 LEU A CA 1
ATOM 832 C C . LEU A 1 105 ? -3.999 0.493 11.536 1.00 82.56 105 LEU A C 1
ATOM 834 O O . LEU A 1 105 ? -4.907 1.326 11.524 1.00 82.56 105 LEU A O 1
ATOM 838 N N . SER A 1 106 ? -4.200 -0.797 11.260 1.00 85.62 106 SER A N 1
ATOM 839 C CA . SER A 1 106 ? -5.462 -1.294 10.725 1.00 85.62 106 SER A CA 1
ATOM 840 C C . SER A 1 106 ? -6.607 -1.199 11.728 1.00 85.62 106 SER A C 1
ATOM 842 O O . SER A 1 106 ? -6.432 -1.311 12.950 1.00 85.62 106 SER A O 1
ATOM 844 N N . GLN A 1 107 ? -7.804 -0.960 11.200 1.00 87.62 107 GLN A N 1
ATOM 845 C CA . GLN A 1 107 ? -9.022 -0.770 11.981 1.00 87.62 107 GLN A CA 1
ATOM 846 C C . GLN A 1 107 ? -10.268 -1.113 11.163 1.00 87.62 107 GLN A C 1
ATOM 848 O O . GLN A 1 107 ? -10.281 -0.973 9.942 1.00 87.62 107 GLN A O 1
ATOM 853 N N . LEU A 1 108 ? -11.336 -1.525 11.848 1.00 84.38 108 LEU A N 1
ATOM 854 C CA . LEU A 1 108 ? -12.648 -1.676 11.219 1.00 84.38 108 LEU A CA 1
ATOM 855 C C . LEU A 1 108 ? -13.200 -0.290 10.871 1.00 84.38 108 LEU A C 1
ATOM 857 O O . LEU A 1 108 ? -13.158 0.610 11.716 1.00 84.38 108 LEU A O 1
ATOM 861 N N . ALA A 1 109 ? -13.741 -0.131 9.666 1.00 78.12 109 ALA A N 1
ATOM 862 C CA . ALA A 1 109 ? -14.289 1.129 9.169 1.00 78.12 109 ALA A CA 1
ATOM 863 C C . ALA A 1 109 ? -15.383 1.697 10.096 1.00 78.12 109 ALA A C 1
ATOM 865 O O . ALA A 1 109 ? -15.412 2.901 10.336 1.00 78.12 109 ALA A O 1
ATOM 866 N N . ASP A 1 110 ? -16.187 0.819 10.706 1.00 67.44 110 ASP A N 1
ATOM 867 C CA . ASP A 1 110 ? -17.285 1.184 11.613 1.00 67.44 110 ASP A CA 1
ATOM 868 C C . ASP A 1 110 ? -16.877 1.253 13.098 1.00 67.44 110 ASP A C 1
ATOM 870 O O . ASP A 1 110 ? -17.714 1.475 13.977 1.00 67.44 110 ASP A O 1
ATOM 874 N N . SER A 1 111 ? -15.594 1.055 13.431 1.00 63.00 111 SER A N 1
ATOM 875 C CA . SER A 1 111 ? -15.165 1.082 14.833 1.00 63.00 111 SER A CA 1
ATOM 876 C C . SER A 1 111 ? -15.176 2.503 15.412 1.00 63.00 111 SER A C 1
ATOM 878 O O . SER A 1 111 ? -14.428 3.400 15.016 1.00 63.00 111 SER A O 1
ATOM 880 N N . THR A 1 112 ? -16.021 2.704 16.424 1.00 55.12 112 THR A N 1
ATOM 881 C CA . THR A 1 112 ? -16.062 3.930 17.232 1.00 55.12 112 THR A CA 1
ATOM 882 C C . THR A 1 112 ? -14.957 3.974 18.286 1.00 55.12 112 THR A C 1
ATOM 884 O O . THR A 1 112 ? -14.737 5.043 18.857 1.00 55.12 112 THR A O 1
ATOM 887 N N . GLU A 1 113 ? -14.236 2.861 18.507 1.00 51.03 113 GLU A N 1
ATOM 888 C CA . GLU A 1 113 ? -13.141 2.736 19.473 1.00 51.03 113 GLU A CA 1
ATOM 889 C C . GLU A 1 113 ? -11.974 3.664 19.119 1.00 51.03 113 GLU A C 1
ATOM 891 O O . GLU A 1 113 ? -10.985 3.319 18.470 1.00 51.03 113 GLU A O 1
ATOM 896 N N . SER A 1 114 ? -12.096 4.894 19.602 1.00 45.91 114 SER A N 1
ATOM 897 C CA . SER A 1 114 ? -11.005 5.830 19.726 1.00 45.91 114 SER A CA 1
ATOM 898 C C . SER A 1 114 ? -9.970 5.223 20.663 1.00 45.91 114 SER A C 1
ATOM 900 O O . SER A 1 114 ? -10.145 5.216 21.882 1.00 45.91 114 SER A O 1
ATOM 902 N N . GLY A 1 115 ? -8.836 4.802 20.113 1.00 40.19 115 GLY A N 1
ATOM 903 C CA . GLY A 1 115 ? -7.595 4.895 20.863 1.00 40.19 115 GLY A CA 1
ATOM 904 C C . GLY A 1 115 ? -7.346 6.374 21.147 1.00 40.19 115 GLY A C 1
ATOM 905 O O . GLY A 1 115 ? -6.646 7.022 20.366 1.00 40.19 115 GLY A O 1
ATOM 906 N N . LEU A 1 116 ? -7.958 6.901 22.218 1.00 33.84 116 LEU A N 1
ATOM 907 C CA . LEU A 1 116 ? -7.679 8.197 22.835 1.00 33.84 116 LEU A CA 1
ATOM 908 C C . LEU A 1 116 ? -6.170 8.266 23.045 1.00 33.84 116 LEU A C 1
ATOM 910 O O . LEU A 1 116 ? -5.627 7.768 24.025 1.00 33.84 116 LEU A O 1
ATOM 914 N N . THR A 1 117 ? -5.471 8.810 22.055 1.00 34.69 117 THR A N 1
ATOM 915 C CA . THR A 1 117 ? -4.053 9.085 22.171 1.00 34.69 117 THR A CA 1
ATOM 916 C C . THR A 1 117 ? -3.969 10.571 22.442 1.00 34.69 117 THR A C 1
ATOM 918 O O . THR A 1 117 ? -4.285 11.383 21.579 1.00 34.69 117 THR A O 1
ATOM 921 N N . THR A 1 118 ? -3.543 10.919 23.647 1.00 31.33 118 THR A N 1
ATOM 922 C CA . THR A 1 118 ? -3.236 12.272 24.128 1.00 31.33 118 THR A CA 1
ATOM 923 C C . THR A 1 118 ? -2.024 12.910 23.429 1.00 31.33 118 THR A C 1
ATOM 925 O O . THR A 1 118 ? -1.425 13.852 23.933 1.00 31.33 118 THR A O 1
ATOM 928 N N . THR A 1 119 ? -1.705 12.463 22.215 1.00 33.41 119 THR A N 1
ATOM 929 C CA . THR A 1 119 ? -0.857 13.153 21.246 1.00 33.41 119 THR A CA 1
ATOM 930 C C . THR A 1 119 ? -1.577 13.127 19.897 1.00 33.41 119 THR A C 1
ATOM 932 O O . THR A 1 119 ? -1.699 12.084 19.254 1.00 33.41 119 THR A O 1
ATOM 935 N N . LYS A 1 120 ? -2.097 14.292 19.485 1.00 42.44 120 LYS A N 1
ATOM 936 C CA . LYS A 1 120 ? -2.733 14.572 18.185 1.00 42.44 120 LYS A CA 1
ATOM 937 C C . LYS A 1 120 ? -1.706 14.522 17.031 1.00 42.44 120 LYS A C 1
ATOM 939 O O . LYS A 1 120 ? -1.596 15.465 16.260 1.00 42.44 120 LYS A O 1
ATOM 944 N N . SER A 1 121 ? -0.879 13.479 16.948 1.00 46.19 121 SER A N 1
ATOM 945 C CA . SER A 1 121 ? 0.078 13.310 15.852 1.00 46.19 121 SER A CA 1
ATOM 946 C C . SER A 1 121 ? -0.543 12.420 14.782 1.00 46.19 121 SER A C 1
ATOM 948 O O . SER A 1 121 ? -0.912 11.278 15.070 1.00 46.19 121 SER A O 1
ATOM 950 N N . ILE A 1 122 ? -0.645 12.939 13.560 1.00 53.94 122 ILE A N 1
ATOM 951 C CA . ILE A 1 122 ? -0.969 12.171 12.354 1.00 53.94 122 ILE A CA 1
ATOM 952 C C . ILE A 1 122 ? -0.093 10.907 12.338 1.00 53.94 122 ILE A C 1
ATOM 954 O O . ILE A 1 122 ? 1.126 10.993 12.491 1.00 53.94 122 ILE A O 1
ATOM 958 N N . LYS A 1 123 ? -0.721 9.730 12.243 1.00 53.91 123 LYS A N 1
ATOM 959 C CA . LYS A 1 123 ? -0.036 8.429 12.201 1.00 53.91 123 LYS A CA 1
ATOM 960 C C . LYS A 1 123 ? -0.070 7.883 10.783 1.00 53.91 123 LYS A C 1
ATOM 962 O O . LYS A 1 123 ? -1.103 7.976 10.124 1.00 53.91 123 LYS A O 1
ATOM 967 N N . GLY A 1 124 ? 1.032 7.265 10.382 1.00 57.47 124 GLY A N 1
ATOM 968 C CA . GLY A 1 124 ? 1.243 6.744 9.038 1.00 57.47 124 GLY A CA 1
ATOM 969 C C . GLY A 1 124 ? 2.358 7.498 8.328 1.00 57.47 124 GLY A C 1
ATOM 970 O O . GLY A 1 124 ? 2.929 8.463 8.844 1.00 57.47 124 GLY A O 1
ATOM 971 N N . SER A 1 125 ? 2.694 7.032 7.138 1.00 71.62 125 SER A N 1
ATOM 972 C CA . SER A 1 125 ? 3.767 7.625 6.346 1.00 71.62 125 SER A CA 1
ATOM 973 C C . SER A 1 125 ? 3.232 8.831 5.581 1.00 71.62 125 SER A C 1
ATOM 975 O O . SER A 1 125 ? 2.532 8.661 4.585 1.00 71.62 125 SER A O 1
ATOM 977 N N . PHE A 1 126 ? 3.582 10.048 6.023 1.00 79.19 126 PHE A N 1
ATOM 978 C CA . PHE A 1 126 ? 3.051 11.324 5.505 1.00 79.19 126 PHE A CA 1
ATOM 979 C C . PHE A 1 126 ? 2.986 11.411 3.974 1.00 79.19 126 PHE A C 1
ATOM 981 O O . PHE A 1 126 ? 2.097 12.052 3.428 1.00 79.19 126 PHE A O 1
ATOM 988 N N . ARG A 1 127 ? 3.917 10.764 3.263 1.00 91.44 127 ARG A N 1
ATOM 989 C CA . ARG A 1 127 ? 4.023 10.837 1.798 1.00 91.44 127 ARG A CA 1
ATOM 990 C C . ARG A 1 127 ? 2.884 10.135 1.054 1.00 91.44 127 ARG A C 1
ATOM 992 O O . ARG A 1 127 ? 2.608 10.481 -0.089 1.00 91.44 127 ARG A O 1
ATOM 999 N N . TYR A 1 128 ? 2.225 9.186 1.706 1.00 95.00 128 TYR A N 1
ATOM 1000 C CA . TYR A 1 128 ? 1.102 8.417 1.162 1.00 95.00 128 TYR A CA 1
ATOM 1001 C C . TYR A 1 128 ? -0.230 8.847 1.783 1.00 95.00 128 TYR A C 1
ATOM 1003 O O . TYR A 1 128 ? -1.274 8.302 1.439 1.00 95.00 128 TYR A O 1
ATOM 1011 N N . LEU A 1 129 ? -0.196 9.823 2.694 1.00 92.75 129 LEU A N 1
ATOM 1012 C CA . LEU A 1 129 ? -1.359 10.298 3.423 1.00 92.75 129 LEU A CA 1
ATOM 1013 C C . LEU A 1 129 ? -2.325 11.022 2.479 1.00 92.75 129 LEU A C 1
ATOM 1015 O O . LEU A 1 129 ? -1.907 11.842 1.659 1.00 92.75 129 LEU A O 1
ATOM 1019 N N . SER A 1 130 ? -3.619 10.740 2.616 1.00 93.88 130 SER A N 1
ATOM 1020 C CA . SER A 1 130 ? -4.657 11.500 1.932 1.00 93.88 130 SER A CA 1
ATOM 1021 C C . SER A 1 130 ? -4.897 12.850 2.624 1.00 93.88 130 SER A C 1
ATOM 1023 O O . SER A 1 130 ? -4.733 12.969 3.843 1.00 93.88 130 SER A O 1
ATOM 1025 N N . PRO A 1 131 ? -5.259 13.905 1.876 1.00 94.06 131 PRO A N 1
ATOM 1026 C CA . PRO A 1 131 ? -5.301 15.262 2.413 1.00 94.06 131 PRO A CA 1
ATOM 1027 C C . PRO A 1 131 ? -6.372 15.466 3.494 1.00 94.06 131 PRO A C 1
ATOM 1029 O O . PRO A 1 131 ? -6.187 16.290 4.383 1.00 94.06 131 PRO A O 1
ATOM 1032 N N . GLU A 1 132 ? -7.481 14.721 3.458 1.00 93.12 132 GLU A N 1
ATOM 1033 C CA . GLU A 1 132 ? -8.533 14.782 4.483 1.00 93.12 132 GLU A CA 1
ATOM 1034 C C . GLU A 1 132 ? -8.082 14.282 5.860 1.00 93.12 132 GLU A C 1
ATOM 1036 O O . GLU A 1 132 ? -8.699 14.617 6.863 1.00 93.12 132 GLU A O 1
ATOM 1041 N N . LEU A 1 133 ? -6.978 13.532 5.944 1.00 90.69 133 LEU A N 1
ATOM 1042 C CA . LEU A 1 133 ? -6.426 13.076 7.223 1.00 90.69 133 LEU A CA 1
ATOM 1043 C C . LEU A 1 133 ? -5.681 14.175 7.993 1.00 90.69 133 LEU A C 1
ATOM 1045 O O . LEU A 1 133 ? -5.253 13.940 9.123 1.00 90.69 133 LEU A O 1
ATOM 1049 N N . LEU A 1 134 ? -5.528 15.364 7.401 1.00 88.50 134 LEU A N 1
ATOM 1050 C CA . LEU A 1 134 ? -5.061 16.558 8.105 1.00 88.50 134 LEU A CA 1
ATOM 1051 C C . LEU A 1 134 ? -6.178 17.269 8.881 1.00 88.50 134 LEU A C 1
ATOM 1053 O O . LEU A 1 134 ? -5.876 18.106 9.732 1.00 88.50 134 LEU A O 1
ATOM 1057 N N . ASP A 1 135 ? -7.443 16.962 8.589 1.00 86.69 135 ASP A N 1
ATOM 1058 C CA . ASP A 1 135 ? -8.581 17.619 9.224 1.00 86.69 135 ASP A CA 1
ATOM 1059 C C . ASP A 1 135 ? -8.720 17.165 10.691 1.00 86.69 135 ASP A C 1
ATOM 1061 O O . ASP A 1 135 ? -8.394 16.030 11.062 1.00 86.69 135 ASP A O 1
ATOM 1065 N N . GLU A 1 136 ? -9.180 18.058 11.574 1.00 79.81 136 GLU A N 1
ATOM 1066 C CA . GLU A 1 136 ? -9.266 17.736 13.000 1.00 79.81 136 GLU A CA 1
ATOM 1067 C C . GLU A 1 136 ? -10.246 16.577 13.248 1.00 79.81 136 GLU A C 1
ATOM 1069 O O . GLU A 1 136 ? -11.401 16.604 12.831 1.00 79.81 136 GLU A O 1
ATOM 1074 N N . GLY A 1 137 ? -9.773 15.542 13.949 1.00 78.81 137 GLY A N 1
ATOM 1075 C CA . GLY A 1 137 ? -10.573 14.354 14.257 1.00 78.81 137 GLY A CA 1
ATOM 1076 C C . GLY A 1 137 ? -10.708 13.356 13.104 1.00 78.81 137 GLY A C 1
ATOM 1077 O O . GLY A 1 137 ? -11.385 12.339 13.283 1.00 78.81 137 GLY A O 1
ATOM 1078 N N . ALA A 1 138 ? -10.052 13.602 11.964 1.00 85.56 138 ALA A N 1
ATOM 1079 C CA . ALA A 1 138 ? -10.036 12.683 10.836 1.00 85.56 138 ALA A CA 1
ATOM 1080 C C . ALA A 1 138 ? -9.440 11.317 11.209 1.00 85.56 138 ALA A C 1
ATOM 1082 O O . ALA A 1 138 ? -8.607 11.175 12.111 1.00 85.56 138 ALA A O 1
ATOM 1083 N N . ARG A 1 139 ? -9.901 10.283 10.505 1.00 85.62 139 ARG A N 1
ATOM 1084 C CA . ARG A 1 139 ? -9.505 8.888 10.708 1.00 85.62 139 ARG A CA 1
ATOM 1085 C C . ARG A 1 139 ? -9.234 8.242 9.365 1.00 85.62 139 ARG A C 1
ATOM 1087 O O . ARG A 1 139 ? -9.879 8.591 8.381 1.00 85.62 139 ARG A O 1
ATOM 1094 N N . HIS A 1 140 ? -8.330 7.269 9.361 1.00 90.12 140 HIS A N 1
ATOM 1095 C CA . HIS A 1 140 ? -8.120 6.398 8.210 1.00 90.12 140 HIS A CA 1
ATOM 1096 C C . HIS A 1 140 ? -9.425 5.685 7.835 1.00 90.12 140 HIS A C 1
ATOM 1098 O O . HIS A 1 140 ? -10.141 5.179 8.705 1.00 90.12 140 HIS A O 1
ATOM 1104 N N . THR A 1 141 ? -9.728 5.689 6.542 1.00 94.25 141 THR A N 1
ATOM 1105 C CA . THR A 1 141 ? -10.916 5.105 5.916 1.00 94.25 141 THR A CA 1
ATOM 1106 C C . THR A 1 141 ? -10.515 4.212 4.744 1.00 94.25 141 THR A C 1
ATOM 1108 O O . THR A 1 141 ? -9.393 4.272 4.240 1.00 94.25 141 THR A O 1
ATOM 1111 N N . LEU A 1 142 ? -11.466 3.426 4.237 1.00 97.19 142 LEU A N 1
ATOM 1112 C CA . LEU A 1 142 ? -11.256 2.668 3.001 1.00 97.19 142 LEU A CA 1
ATOM 1113 C C . LEU A 1 142 ? -10.848 3.605 1.849 1.00 97.19 142 LEU A C 1
ATOM 1115 O O . LEU A 1 142 ? -9.967 3.287 1.059 1.00 97.19 142 LEU A O 1
ATOM 1119 N N . GLN A 1 143 ? -11.416 4.812 1.790 1.00 97.94 143 GLN A N 1
ATOM 1120 C CA . GLN A 1 143 ? -11.099 5.791 0.751 1.00 97.94 143 GLN A CA 1
ATOM 1121 C C . GLN A 1 143 ? -9.701 6.404 0.921 1.00 97.94 143 GLN A C 1
ATOM 1123 O O . GLN A 1 143 ? -9.069 6.744 -0.083 1.00 97.94 143 GLN A O 1
ATOM 1128 N N . SER A 1 144 ? -9.184 6.552 2.147 1.00 96.44 144 SER A N 1
ATOM 1129 C CA . SER A 1 144 ? -7.794 6.992 2.344 1.00 96.44 144 SER A CA 1
ATOM 1130 C C . SER A 1 144 ? -6.790 5.919 1.921 1.00 96.44 144 SER A C 1
ATOM 1132 O O . SER A 1 144 ? -5.741 6.263 1.380 1.00 96.44 144 SER A O 1
ATOM 1134 N N . ASP A 1 145 ? -7.125 4.632 2.073 1.00 97.88 145 ASP A N 1
ATOM 1135 C CA . ASP A 1 145 ? -6.306 3.548 1.517 1.00 97.88 145 ASP A CA 1
ATOM 1136 C C . ASP A 1 145 ? -6.258 3.600 -0.017 1.00 97.88 145 ASP A C 1
ATOM 1138 O O . ASP A 1 145 ? -5.200 3.360 -0.589 1.00 97.88 145 ASP A O 1
ATOM 1142 N N . VAL A 1 146 ? -7.361 3.957 -0.691 1.00 98.62 146 VAL A N 1
ATOM 1143 C CA . VAL A 1 146 ? -7.398 4.104 -2.163 1.00 98.62 146 VAL A CA 1
ATOM 1144 C C . VAL A 1 146 ? -6.446 5.209 -2.636 1.00 98.62 146 VAL A C 1
ATOM 1146 O O . VAL A 1 146 ? -5.702 5.025 -3.600 1.00 98.62 146 VAL A O 1
ATOM 1149 N N . TRP A 1 147 ? -6.403 6.343 -1.929 1.00 98.19 147 TRP A N 1
ATOM 1150 C CA . TRP A 1 147 ? -5.436 7.410 -2.215 1.00 98.19 147 TRP A CA 1
ATOM 1151 C C . TRP A 1 147 ? -3.993 6.908 -2.084 1.00 98.19 147 TRP A C 1
ATOM 1153 O O . TRP A 1 147 ? -3.168 7.101 -2.984 1.00 98.19 147 TRP A O 1
ATOM 1163 N N . ALA A 1 148 ? -3.699 6.230 -0.972 1.00 98.06 148 ALA A N 1
ATOM 1164 C CA . ALA A 1 148 ? -2.384 5.673 -0.688 1.00 98.06 148 ALA A CA 1
ATOM 1165 C C . ALA A 1 148 ? -1.992 4.572 -1.693 1.00 98.06 148 ALA A C 1
ATOM 1167 O O . ALA A 1 148 ? -0.844 4.523 -2.135 1.00 98.06 148 ALA A O 1
ATOM 1168 N N . PHE A 1 149 ? -2.945 3.752 -2.142 1.00 98.69 149 PHE A N 1
ATOM 1169 C CA . PHE A 1 149 ? -2.758 2.792 -3.229 1.00 98.69 149 PHE A CA 1
ATOM 1170 C C . PHE A 1 149 ? -2.400 3.489 -4.548 1.00 98.69 149 PHE A C 1
ATOM 1172 O O . PHE A 1 149 ? -1.463 3.063 -5.218 1.00 98.69 149 PHE A O 1
ATOM 1179 N N . GLY A 1 150 ? -3.052 4.606 -4.892 1.00 98.25 150 GLY A N 1
ATOM 1180 C CA . GLY A 1 150 ? -2.659 5.427 -6.045 1.00 98.25 150 GLY A CA 1
ATOM 1181 C C . GLY A 1 150 ? -1.205 5.911 -5.954 1.00 98.25 150 GLY A C 1
ATOM 1182 O O . GLY A 1 150 ? -0.459 5.847 -6.932 1.00 98.25 150 GLY A O 1
ATOM 1183 N N . CYS A 1 151 ? -0.760 6.321 -4.761 1.00 97.94 151 CYS A N 1
ATOM 1184 C CA . CYS A 1 151 ? 0.641 6.671 -4.503 1.00 97.94 151 CYS A CA 1
ATOM 1185 C C . CYS A 1 151 ? 1.592 5.477 -4.706 1.00 97.94 151 CYS A C 1
ATOM 1187 O O . CYS A 1 151 ? 2.613 5.630 -5.376 1.00 97.94 151 CYS A O 1
ATOM 1189 N N . VAL A 1 152 ? 1.246 4.293 -4.182 1.00 98.19 152 VAL A N 1
ATOM 1190 C CA . VAL A 1 152 ? 2.005 3.044 -4.388 1.00 98.19 152 VAL A CA 1
ATOM 1191 C C . VAL A 1 152 ? 2.096 2.705 -5.875 1.00 98.19 152 VAL A C 1
ATOM 1193 O O . VAL A 1 152 ? 3.188 2.459 -6.378 1.00 98.19 152 VAL A O 1
ATOM 1196 N N . MET A 1 153 ? 0.972 2.728 -6.593 1.00 97.94 153 MET A N 1
ATOM 1197 C CA . MET A 1 153 ? 0.916 2.421 -8.021 1.00 97.94 153 MET A CA 1
ATOM 1198 C C . MET A 1 153 ? 1.814 3.362 -8.828 1.00 97.94 153 MET A C 1
ATOM 1200 O O . MET A 1 153 ? 2.596 2.906 -9.660 1.00 97.94 153 MET A O 1
ATOM 1204 N N . MET A 1 154 ? 1.759 4.668 -8.556 1.00 96.31 154 MET A N 1
ATOM 1205 C CA . MET A 1 154 ? 2.611 5.641 -9.239 1.00 96.31 154 MET A CA 1
ATOM 1206 C C . MET A 1 154 ? 4.100 5.391 -8.970 1.00 96.31 154 MET A C 1
ATOM 1208 O O . MET A 1 154 ? 4.890 5.366 -9.916 1.00 96.31 154 MET A O 1
ATOM 1212 N N . GLU A 1 155 ? 4.491 5.152 -7.717 1.00 96.62 155 GLU A N 1
ATOM 1213 C CA . GLU A 1 155 ? 5.889 4.875 -7.367 1.00 96.62 155 GLU A CA 1
ATOM 1214 C C . GLU A 1 155 ? 6.392 3.582 -8.008 1.00 96.62 155 GLU A C 1
ATOM 1216 O O . GLU A 1 155 ? 7.484 3.545 -8.577 1.00 96.62 155 GLU A O 1
ATOM 1221 N N . VAL A 1 156 ? 5.576 2.528 -7.992 1.00 97.12 156 VAL A N 1
ATOM 1222 C CA . VAL A 1 156 ? 5.929 1.241 -8.595 1.00 97.12 156 VAL A CA 1
ATOM 1223 C C . VAL A 1 156 ? 6.069 1.353 -10.109 1.00 97.12 156 VAL A C 1
ATOM 1225 O O . VAL A 1 156 ? 6.913 0.667 -10.671 1.00 97.12 156 VAL A O 1
ATOM 1228 N N . LEU A 1 157 ? 5.317 2.212 -10.795 1.00 95.94 157 LEU A N 1
ATOM 1229 C CA . LEU A 1 157 ? 5.429 2.353 -12.253 1.00 95.94 157 LEU A CA 1
ATOM 1230 C C . LEU A 1 157 ? 6.538 3.295 -12.698 1.00 95.94 157 LEU A C 1
ATOM 1232 O O . LEU A 1 157 ? 7.116 3.106 -13.763 1.00 95.94 157 LEU A O 1
ATOM 1236 N N . THR A 1 158 ? 6.829 4.317 -11.901 1.00 94.19 158 THR A N 1
ATOM 1237 C CA . THR A 1 158 ? 7.703 5.419 -12.325 1.00 94.19 158 THR A CA 1
ATOM 1238 C C . THR A 1 158 ? 9.051 5.418 -11.616 1.00 94.19 158 THR A C 1
ATOM 1240 O O . THR A 1 158 ? 9.984 6.076 -12.068 1.00 94.19 158 THR A O 1
ATOM 1243 N N . GLY A 1 159 ? 9.162 4.714 -10.486 1.00 93.06 159 GLY A N 1
ATOM 1244 C CA . GLY A 1 159 ? 10.298 4.804 -9.570 1.00 93.06 159 GLY A CA 1
ATOM 1245 C C . GLY A 1 159 ? 10.391 6.141 -8.827 1.00 93.06 159 GLY A C 1
ATOM 1246 O O . GLY A 1 159 ? 11.343 6.348 -8.077 1.00 93.06 159 GLY A O 1
ATOM 1247 N N . MET A 1 160 ? 9.438 7.057 -9.027 1.00 92.25 160 MET A N 1
ATOM 1248 C CA . MET A 1 160 ? 9.417 8.363 -8.377 1.00 92.25 160 MET A CA 1
ATOM 1249 C C . MET A 1 160 ? 8.583 8.324 -7.103 1.00 92.25 160 MET A C 1
ATOM 1251 O O . MET A 1 160 ? 7.495 7.757 -7.062 1.00 92.25 160 MET A O 1
ATOM 1255 N N . LEU A 1 161 ? 9.070 9.004 -6.071 1.00 92.69 161 LEU A N 1
ATOM 1256 C CA . LEU A 1 161 ? 8.318 9.183 -4.838 1.00 92.69 161 LEU A CA 1
ATOM 1257 C C . LEU A 1 161 ? 7.105 10.113 -5.058 1.00 92.69 161 LEU A C 1
ATOM 1259 O O . LEU A 1 161 ? 7.246 11.136 -5.738 1.00 92.69 161 LEU A O 1
ATOM 1263 N N . PRO A 1 162 ? 5.949 9.841 -4.421 1.00 94.31 162 PRO A N 1
ATOM 1264 C CA . PRO A 1 162 ? 4.834 10.787 -4.347 1.00 94.31 162 PRO A CA 1
ATOM 1265 C C . PRO A 1 162 ? 5.299 12.120 -3.754 1.00 94.31 162 PRO A C 1
ATOM 1267 O O . PRO A 1 162 ? 6.098 12.129 -2.819 1.00 94.31 162 PRO A O 1
ATOM 1270 N N . PHE A 1 163 ? 4.823 13.247 -4.280 1.00 93.31 163 PHE A N 1
ATOM 1271 C CA . PHE A 1 163 ? 5.285 14.595 -3.930 1.00 93.31 163 PHE A CA 1
ATOM 1272 C C . PHE A 1 163 ? 6.810 14.765 -4.090 1.00 93.31 163 PHE A C 1
ATOM 1274 O O . PHE A 1 163 ? 7.508 15.068 -3.114 1.00 93.31 163 PHE A O 1
ATOM 1281 N N . PRO A 1 164 ? 7.364 14.600 -5.308 1.00 90.38 164 PRO A N 1
ATOM 1282 C CA . PRO A 1 164 ? 8.815 14.623 -5.527 1.00 90.38 164 PRO A CA 1
ATOM 1283 C C . PRO A 1 164 ? 9.461 15.972 -5.161 1.00 90.38 164 PRO A C 1
ATOM 1285 O O . PRO A 1 164 ? 10.633 16.025 -4.795 1.00 90.38 164 PRO A O 1
ATOM 1288 N N . ASN A 1 165 ? 8.686 17.062 -5.192 1.00 88.62 165 ASN A N 1
ATOM 1289 C CA . ASN A 1 165 ? 9.145 18.403 -4.816 1.00 88.62 165 ASN A CA 1
ATOM 1290 C C . ASN A 1 165 ? 9.137 18.652 -3.294 1.00 88.62 165 ASN A C 1
ATOM 1292 O O . ASN A 1 165 ? 9.765 19.604 -2.826 1.00 88.62 165 ASN A O 1
ATOM 1296 N N . ALA A 1 166 ? 8.455 17.809 -2.511 1.00 89.69 166 ALA A N 1
ATOM 1297 C CA . ALA A 1 166 ? 8.381 17.925 -1.058 1.00 89.69 166 ALA A CA 1
ATOM 1298 C C . ALA A 1 166 ? 9.579 17.222 -0.395 1.00 89.69 166 ALA A C 1
ATOM 1300 O O . ALA A 1 166 ? 9.590 16.002 -0.183 1.00 89.69 166 ALA A O 1
ATOM 1301 N N . LYS A 1 167 ? 10.609 18.016 -0.080 1.00 87.19 167 LYS A N 1
ATOM 1302 C CA . LYS A 1 167 ? 11.905 17.548 0.447 1.00 87.19 167 LYS A CA 1
ATOM 1303 C C . LYS A 1 167 ? 11.898 17.232 1.946 1.00 87.19 167 LYS A C 1
ATOM 1305 O O . LYS A 1 167 ? 12.827 16.596 2.429 1.00 87.19 167 LYS A O 1
ATOM 1310 N N . ASN A 1 168 ? 10.895 17.700 2.685 1.00 85.31 168 ASN A N 1
ATOM 1311 C CA . ASN A 1 168 ? 10.753 17.479 4.126 1.00 85.31 168 ASN A CA 1
ATOM 1312 C C . ASN A 1 168 ? 9.276 17.448 4.547 1.00 85.31 168 ASN A C 1
ATOM 1314 O O . ASN A 1 168 ? 8.397 17.869 3.787 1.00 85.31 168 ASN A O 1
ATOM 1318 N N . ASP A 1 169 ? 9.015 17.001 5.774 1.00 85.00 169 ASP A N 1
ATOM 1319 C CA . ASP A 1 169 ? 7.656 16.821 6.302 1.00 85.00 169 ASP A CA 1
ATOM 1320 C C . ASP A 1 169 ? 6.846 18.122 6.336 1.00 85.00 169 ASP A C 1
ATOM 1322 O O . ASP A 1 169 ? 5.637 18.100 6.113 1.00 85.00 169 ASP A O 1
ATOM 1326 N N . ILE A 1 170 ? 7.499 19.274 6.528 1.00 87.62 170 ILE A N 1
ATOM 1327 C CA . I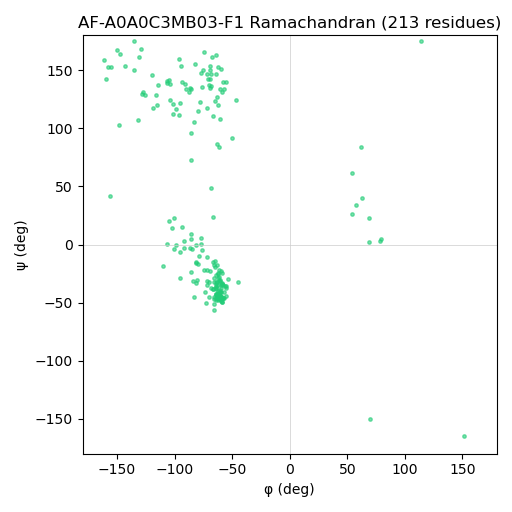LE A 1 170 ? 6.834 20.584 6.502 1.00 87.62 170 ILE A CA 1
ATOM 1328 C C . ILE A 1 170 ? 6.310 20.879 5.093 1.00 87.62 170 ILE A C 1
ATOM 1330 O O . ILE A 1 170 ? 5.134 21.185 4.919 1.00 87.62 170 ILE A O 1
ATOM 1334 N N . SER A 1 171 ? 7.162 20.752 4.071 1.00 90.44 171 SER A N 1
ATOM 1335 C CA . SER A 1 171 ? 6.777 20.981 2.672 1.00 90.44 171 SER A CA 1
ATOM 1336 C C . SER A 1 171 ? 5.694 20.011 2.197 1.00 90.44 171 SER A C 1
ATOM 1338 O O . SER A 1 171 ? 4.800 20.403 1.453 1.00 90.44 171 SER A O 1
ATOM 1340 N N . LEU A 1 172 ? 5.738 18.770 2.681 1.00 89.44 172 LEU A N 1
ATOM 1341 C CA . LEU A 1 172 ? 4.747 17.746 2.386 1.00 89.44 172 LEU A CA 1
ATOM 1342 C C . LEU A 1 172 ? 3.402 18.051 3.054 1.00 89.44 172 LEU A C 1
ATOM 1344 O O . LEU A 1 172 ? 2.366 18.008 2.400 1.00 89.44 172 LEU A O 1
ATOM 1348 N N . THR A 1 173 ? 3.426 18.442 4.330 1.00 87.56 173 THR A N 1
ATOM 1349 C CA . THR A 1 173 ? 2.227 18.869 5.064 1.00 87.56 173 THR A CA 1
ATOM 1350 C C . THR A 1 173 ? 1.581 20.080 4.395 1.00 87.56 173 THR A C 1
ATOM 1352 O O . THR A 1 173 ? 0.364 20.121 4.251 1.00 87.56 173 THR A O 1
ATOM 1355 N N . LEU A 1 174 ? 2.378 21.048 3.929 1.00 90.75 174 LEU A N 1
ATOM 1356 C CA . LEU A 1 174 ? 1.871 22.209 3.193 1.00 90.75 174 LEU A CA 1
ATOM 1357 C C . LEU A 1 174 ? 1.230 21.821 1.854 1.00 90.75 174 LEU A C 1
ATOM 1359 O O . LEU A 1 174 ? 0.170 22.352 1.533 1.00 90.75 174 LEU A O 1
ATOM 1363 N N . ALA A 1 175 ? 1.834 20.903 1.092 1.00 92.12 175 ALA A N 1
ATOM 1364 C CA . ALA A 1 175 ? 1.260 20.408 -0.162 1.00 92.12 175 ALA A CA 1
ATOM 1365 C C . ALA A 1 175 ? -0.092 19.710 0.074 1.00 92.12 175 ALA A C 1
ATOM 1367 O O . ALA A 1 175 ? -1.086 20.017 -0.585 1.00 92.12 175 ALA A O 1
ATOM 1368 N N . LEU A 1 176 ? -0.162 18.841 1.086 1.00 90.94 176 LEU A N 1
ATOM 1369 C CA . LEU A 1 176 ? -1.397 18.165 1.489 1.00 90.94 176 LEU A CA 1
ATOM 1370 C C . LEU A 1 176 ? -2.466 19.152 1.985 1.00 90.94 176 LEU A C 1
ATOM 1372 O O . LEU A 1 176 ? -3.626 19.047 1.589 1.00 90.94 176 LEU A O 1
ATOM 1376 N N . ALA A 1 177 ? -2.087 20.151 2.788 1.00 90.69 177 ALA A N 1
ATOM 1377 C CA . ALA A 1 177 ? -3.000 21.190 3.272 1.00 90.69 177 ALA A CA 1
ATOM 1378 C C . ALA A 1 177 ? -3.567 22.045 2.126 1.00 90.69 177 ALA A C 1
ATOM 1380 O O . ALA A 1 177 ? -4.721 22.466 2.170 1.00 90.69 177 ALA A O 1
ATOM 1381 N N . ARG A 1 178 ? -2.778 22.251 1.065 1.00 93.56 178 ARG A N 1
ATOM 1382 C CA . ARG A 1 178 ? -3.205 22.890 -0.190 1.00 93.56 178 ARG A CA 1
ATOM 1383 C C . ARG A 1 178 ? -4.017 21.972 -1.100 1.00 93.56 178 ARG A C 1
ATOM 1385 O O . ARG A 1 178 ? -4.425 22.412 -2.172 1.00 93.56 178 ARG A O 1
ATOM 1392 N N . ARG A 1 179 ? -4.270 20.727 -0.680 1.00 91.50 179 ARG A N 1
ATOM 1393 C CA . ARG A 1 179 ? -4.987 19.706 -1.453 1.00 91.50 179 ARG A CA 1
ATOM 1394 C C . ARG A 1 179 ? -4.306 19.432 -2.805 1.00 91.50 179 ARG A C 1
ATOM 1396 O O . ARG A 1 179 ? -4.972 19.173 -3.803 1.00 91.50 179 ARG A O 1
ATOM 1403 N N . GLU A 1 180 ? -2.974 19.511 -2.847 1.00 92.44 180 GLU A N 1
ATOM 1404 C CA . GLU A 1 180 ? -2.196 19.186 -4.043 1.00 92.44 180 GLU A CA 1
ATOM 1405 C C . GLU A 1 180 ? -2.219 17.671 -4.304 1.00 92.44 180 GLU A C 1
ATOM 1407 O O . GLU A 1 180 ? -2.167 16.857 -3.379 1.00 92.44 180 GLU A O 1
ATOM 1412 N N . MET A 1 181 ? -2.276 17.282 -5.579 1.00 92.19 181 MET A N 1
ATOM 1413 C CA . MET A 1 181 ? -2.102 15.883 -5.973 1.00 92.19 181 MET A CA 1
ATOM 1414 C C . MET A 1 181 ? -0.648 15.436 -5.752 1.00 92.19 181 MET A C 1
ATOM 1416 O O . MET A 1 181 ? 0.265 16.257 -5.883 1.00 92.19 181 MET A O 1
ATOM 1420 N N . PRO A 1 182 ? -0.394 14.132 -5.537 1.00 92.50 182 PRO A N 1
ATOM 1421 C CA . PRO A 1 182 ? 0.964 13.625 -5.348 1.00 92.50 182 PRO A CA 1
ATOM 1422 C C . PRO A 1 182 ? 1.918 13.926 -6.507 1.00 92.50 182 PRO A C 1
ATOM 1424 O O . PRO A 1 182 ? 3.107 14.164 -6.298 1.00 92.50 182 PRO A O 1
ATOM 1427 N N . VAL A 1 183 ? 1.411 13.931 -7.739 1.00 91.88 183 VAL A N 1
ATOM 1428 C CA . VAL A 1 183 ? 2.132 14.368 -8.938 1.00 91.88 183 VAL A CA 1
ATOM 1429 C C . VAL A 1 183 ? 1.121 14.762 -10.011 1.00 91.88 183 VAL A C 1
ATOM 1431 O O . VAL A 1 183 ? 0.005 14.240 -10.047 1.00 91.88 183 VAL A O 1
ATOM 1434 N N . GLN A 1 184 ? 1.499 15.669 -10.914 1.00 87.25 184 GLN A N 1
ATOM 1435 C CA . GLN A 1 184 ? 0.678 15.944 -12.090 1.00 87.25 184 GLN A CA 1
ATOM 1436 C C . GLN A 1 184 ? 0.666 14.709 -12.990 1.00 87.25 184 GLN A C 1
ATOM 1438 O O . GLN A 1 184 ? 1.672 14.383 -13.612 1.00 87.25 184 GLN A O 1
ATOM 1443 N N . THR A 1 185 ? -0.471 14.018 -13.095 1.00 81.00 185 THR A N 1
ATOM 1444 C CA . THR A 1 185 ? -0.504 12.742 -13.824 1.00 81.00 185 THR A CA 1
ATOM 1445 C C . THR A 1 185 ? -0.107 12.896 -15.283 1.00 81.00 185 THR A C 1
ATOM 1447 O O . THR A 1 185 ? 0.510 11.984 -15.806 1.00 81.00 185 THR A O 1
ATOM 1450 N N . ARG A 1 186 ? -0.359 14.046 -15.929 1.00 81.06 186 ARG A N 1
ATOM 1451 C CA . ARG A 1 186 ? 0.053 14.342 -17.318 1.00 81.06 186 ARG A CA 1
ATOM 1452 C C 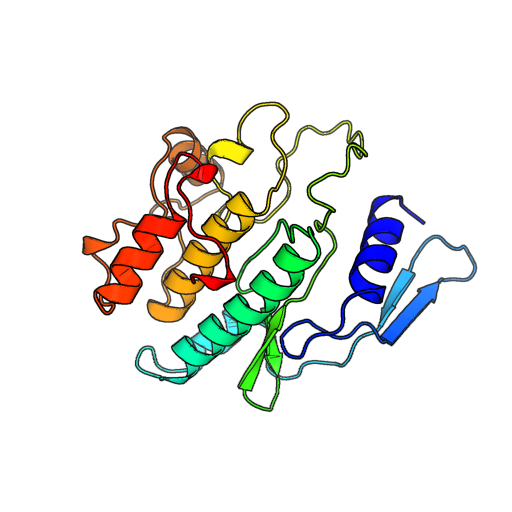. ARG A 1 186 ? 1.564 14.259 -17.564 1.00 81.06 186 ARG A C 1
ATOM 1454 O O . ARG A 1 186 ? 1.961 14.026 -18.697 1.00 81.06 186 ARG A O 1
ATOM 1461 N N . SER A 1 187 ? 2.401 14.440 -16.540 1.00 84.06 187 SER A N 1
ATOM 1462 C CA . SER A 1 187 ? 3.859 14.340 -16.687 1.00 84.06 187 SER A CA 1
ATOM 1463 C C . SER A 1 187 ? 4.382 12.906 -16.580 1.00 84.06 187 SER A C 1
ATOM 1465 O O . SER A 1 187 ? 5.583 12.692 -16.710 1.00 84.06 187 SER A O 1
ATOM 1467 N N . LEU A 1 188 ? 3.518 11.926 -16.294 1.00 88.50 188 LEU A N 1
ATOM 1468 C CA . LEU A 1 188 ? 3.918 10.532 -16.119 1.00 88.50 188 LEU A CA 1
ATOM 1469 C C . LEU A 1 188 ? 3.958 9.784 -17.454 1.00 88.50 188 LEU A C 1
ATOM 1471 O O . LEU A 1 188 ? 3.005 9.829 -18.234 1.00 88.50 188 LEU A O 1
ATOM 1475 N N . THR A 1 189 ? 5.015 9.011 -17.678 1.00 89.31 189 THR A N 1
ATOM 1476 C CA . THR A 1 189 ? 5.115 8.089 -18.818 1.00 89.31 189 THR A CA 1
ATOM 1477 C C . THR A 1 189 ? 4.451 6.753 -18.467 1.00 89.31 189 THR A C 1
ATOM 1479 O O . THR A 1 189 ? 5.124 5.762 -18.211 1.00 89.31 189 THR A O 1
ATOM 1482 N N . VAL A 1 190 ? 3.117 6.740 -18.402 1.00 91.69 190 VAL A N 1
ATOM 1483 C CA . VAL A 1 190 ? 2.283 5.548 -18.151 1.00 91.69 190 VAL A CA 1
ATOM 1484 C C . VAL A 1 190 ? 1.153 5.463 -19.179 1.00 91.69 190 VAL A C 1
ATOM 1486 O O . VAL A 1 190 ? 0.832 6.461 -19.824 1.00 91.69 190 VAL A O 1
ATOM 1489 N N . ALA A 1 191 ? 0.548 4.284 -19.336 1.00 92.31 191 ALA A N 1
ATOM 1490 C CA . ALA A 1 191 ? -0.599 4.096 -20.224 1.00 92.31 191 ALA A CA 1
ATOM 1491 C C . ALA A 1 191 ? -1.822 4.909 -19.755 1.00 92.31 191 ALA A C 1
ATOM 1493 O O . ALA A 1 191 ? -2.040 5.049 -18.551 1.00 92.31 191 ALA A O 1
ATOM 1494 N N . GLU A 1 192 ? -2.646 5.390 -20.691 1.00 94.00 192 GLU A N 1
ATOM 1495 C CA . GLU A 1 192 ? -3.809 6.239 -20.372 1.00 94.00 192 GLU A CA 1
ATOM 1496 C C . GLU A 1 192 ? -4.783 5.618 -19.355 1.00 94.00 192 GLU A C 1
ATOM 1498 O O . GLU A 1 192 ? -5.084 6.295 -18.378 1.00 94.00 192 GLU A O 1
ATOM 1503 N N . PRO A 1 193 ? -5.166 4.324 -19.432 1.00 94.38 193 PRO A N 1
ATOM 1504 C CA . PRO A 1 193 ? -6.050 3.735 -18.419 1.00 94.38 193 PRO A CA 1
ATOM 1505 C C . PRO A 1 193 ? -5.485 3.795 -16.991 1.00 94.38 193 PRO A C 1
ATOM 1507 O O . PRO A 1 193 ? -6.226 3.945 -16.025 1.00 94.38 193 PRO A O 1
ATOM 1510 N N . ILE A 1 194 ? -4.159 3.702 -16.848 1.00 94.69 194 ILE A N 1
ATOM 1511 C CA . ILE A 1 194 ? -3.484 3.833 -15.552 1.00 94.69 194 ILE A CA 1
ATOM 1512 C C . ILE A 1 194 ? -3.489 5.295 -15.106 1.00 94.69 194 ILE A C 1
ATOM 1514 O O . ILE A 1 194 ? -3.679 5.585 -13.926 1.00 94.69 194 ILE A O 1
ATOM 1518 N N . ARG A 1 195 ? -3.262 6.226 -16.039 1.00 96.00 195 ARG A N 1
ATOM 1519 C CA . ARG A 1 195 ? -3.294 7.663 -15.763 1.00 96.00 195 ARG A CA 1
ATOM 1520 C C . ARG A 1 195 ? -4.668 8.092 -15.253 1.00 96.00 195 ARG A C 1
ATOM 1522 O O . ARG A 1 195 ? -4.723 8.825 -14.266 1.00 96.00 195 ARG A O 1
ATOM 1529 N N . ASP A 1 196 ? -5.729 7.614 -15.893 1.00 96.06 196 ASP A N 1
ATOM 1530 C CA . ASP A 1 196 ? -7.115 7.868 -15.504 1.00 96.06 196 ASP A CA 1
ATOM 1531 C C . ASP A 1 196 ? -7.384 7.304 -14.106 1.00 96.06 196 ASP A C 1
ATOM 1533 O O . ASP A 1 196 ? -7.820 8.035 -13.218 1.00 96.06 196 ASP A O 1
ATOM 1537 N N . LEU A 1 197 ? -6.981 6.054 -13.846 1.00 97.38 197 LEU A N 1
ATOM 1538 C CA . LEU A 1 197 ? -7.126 5.442 -12.525 1.00 97.38 197 LEU A CA 1
ATOM 1539 C C . LEU A 1 197 ? -6.368 6.210 -11.425 1.00 97.38 197 LEU A C 1
ATOM 1541 O O . LEU A 1 197 ? -6.890 6.386 -10.328 1.00 97.38 197 LEU A O 1
ATOM 1545 N N . LEU A 1 198 ? -5.161 6.727 -11.697 1.00 97.62 198 LEU A N 1
ATOM 1546 C CA . LEU A 1 198 ? -4.444 7.592 -10.746 1.00 97.62 198 LEU A CA 1
ATOM 1547 C C . LEU A 1 198 ? -5.232 8.871 -10.427 1.00 97.62 198 LEU A C 1
ATOM 1549 O O . LEU A 1 198 ? -5.270 9.294 -9.273 1.00 97.62 198 LEU A O 1
ATOM 1553 N N . GLN A 1 199 ? -5.861 9.492 -11.430 1.00 96.69 199 GLN A N 1
ATOM 1554 C CA . GLN A 1 199 ? -6.701 10.676 -11.223 1.00 96.69 199 GLN A CA 1
ATOM 1555 C C . GLN A 1 199 ? -7.967 10.346 -10.421 1.00 96.69 199 GLN A C 1
ATOM 1557 O O . GLN A 1 199 ? -8.374 11.140 -9.573 1.00 96.69 199 GLN A O 1
ATOM 1562 N N . GLU A 1 200 ? -8.573 9.182 -10.654 1.00 97.50 200 GLU A N 1
ATOM 1563 C CA . GLU A 1 200 ? -9.710 8.676 -9.878 1.00 97.50 200 GLU A CA 1
ATOM 1564 C C . GLU A 1 200 ? -9.313 8.417 -8.408 1.00 97.50 200 GLU A C 1
ATOM 1566 O O . GLU A 1 200 ? -9.994 8.865 -7.485 1.00 97.50 200 GLU A O 1
ATOM 1571 N N . CYS A 1 201 ? -8.168 7.774 -8.150 1.00 98.31 201 CYS A N 1
ATOM 1572 C CA . CYS A 1 201 ? -7.667 7.530 -6.789 1.00 98.31 201 CYS A CA 1
ATOM 1573 C C . CYS A 1 201 ? -7.364 8.821 -6.010 1.00 98.31 201 CYS A C 1
ATOM 1575 O O . CYS A 1 201 ? -7.457 8.839 -4.781 1.00 98.31 201 CYS A O 1
ATOM 1577 N N . TRP A 1 202 ? -7.006 9.903 -6.707 1.00 97.69 202 TRP A N 1
ATOM 1578 C CA . TRP A 1 202 ? -6.632 11.187 -6.106 1.00 97.69 202 TRP A CA 1
ATOM 1579 C C . TRP A 1 202 ? -7.742 12.242 -6.135 1.00 97.69 202 TRP A C 1
ATOM 1581 O O . TRP A 1 202 ? -7.468 13.438 -6.005 1.00 97.69 202 TRP A O 1
ATOM 1591 N N . GLN A 1 203 ? -9.008 11.822 -6.242 1.00 97.81 203 GLN A N 1
ATOM 1592 C CA . GLN A 1 203 ? -10.136 12.723 -6.006 1.00 97.81 203 GLN A CA 1
ATOM 1593 C C . GLN A 1 203 ? -10.101 13.279 -4.574 1.00 97.81 203 GLN A C 1
ATOM 1595 O O . GLN A 1 203 ? -9.888 12.553 -3.593 1.00 97.81 203 GLN A O 1
ATOM 1600 N N . LEU A 1 204 ? -10.311 14.593 -4.448 1.00 96.06 204 LEU A N 1
ATOM 1601 C CA . LEU A 1 204 ? -10.252 15.289 -3.158 1.00 96.06 204 LEU A CA 1
ATOM 1602 C C . LEU A 1 204 ? -11.403 14.898 -2.238 1.00 96.06 204 LEU A C 1
ATOM 1604 O O . LEU A 1 204 ? -11.204 14.765 -1.033 1.00 96.06 204 LEU A O 1
ATOM 1608 N N . LYS A 1 205 ? -12.593 14.700 -2.807 1.00 96.31 205 LYS A N 1
ATOM 1609 C CA . LYS A 1 205 ? -13.740 14.163 -2.089 1.00 96.31 205 LYS A CA 1
ATOM 1610 C C . LYS A 1 205 ? -13.574 12.642 -1.990 1.00 96.31 205 LYS A C 1
ATOM 1612 O O . LYS A 1 205 ? -13.603 11.976 -3.023 1.00 96.31 205 LYS A O 1
ATOM 1617 N N . PRO A 1 206 ? -13.415 12.071 -0.780 1.00 96.44 206 PRO A N 1
ATOM 1618 C CA . PRO A 1 206 ? -13.079 10.655 -0.638 1.00 96.44 206 PRO A CA 1
ATOM 1619 C C . PRO A 1 206 ? -14.107 9.717 -1.276 1.00 96.44 206 PRO A C 1
ATOM 1621 O O . PRO A 1 206 ? -13.729 8.694 -1.833 1.00 96.44 206 PRO A O 1
ATOM 1624 N N . SER A 1 207 ? -15.395 10.073 -1.246 1.00 97.00 207 SER A N 1
ATOM 1625 C CA . SER A 1 207 ? -16.467 9.258 -1.831 1.00 97.00 207 SER A CA 1
ATOM 1626 C C . SER A 1 207 ? -16.504 9.238 -3.360 1.00 97.00 207 SER A C 1
ATOM 1628 O O . SER A 1 207 ? -17.227 8.418 -3.917 1.00 97.00 207 SER A O 1
ATOM 1630 N N . ASP A 1 208 ? -15.735 10.102 -4.026 1.00 97.94 208 ASP A N 1
ATOM 1631 C CA . ASP A 1 208 ? -15.613 10.118 -5.487 1.00 97.94 208 ASP A CA 1
ATOM 1632 C C . ASP A 1 208 ? -14.438 9.235 -5.965 1.00 97.94 208 ASP A C 1
ATOM 1634 O O . ASP A 1 208 ? -14.232 9.076 -7.166 1.00 97.94 208 ASP A O 1
ATOM 1638 N N . ARG A 1 209 ? -13.667 8.648 -5.034 1.00 98.31 209 ARG A N 1
ATOM 1639 C CA . ARG A 1 209 ? -12.594 7.687 -5.333 1.00 98.31 209 ARG A CA 1
ATOM 1640 C C . ARG A 1 209 ? -13.179 6.313 -5.694 1.00 98.31 209 ARG A C 1
ATOM 1642 O O . ARG A 1 209 ? -14.234 5.942 -5.171 1.00 98.31 209 ARG A O 1
ATOM 1649 N N . PRO A 1 210 ? -12.493 5.522 -6.538 1.00 98.31 210 PRO A N 1
ATOM 1650 C CA . PRO A 1 210 ? -12.945 4.191 -6.910 1.00 98.31 210 PRO A CA 1
ATOM 1651 C C . PRO A 1 210 ? -12.898 3.244 -5.707 1.00 98.31 210 PRO A C 1
ATOM 1653 O O . PRO A 1 210 ? -12.208 3.477 -4.715 1.00 98.31 210 PRO A O 1
ATOM 1656 N N . THR A 1 211 ? -13.633 2.141 -5.802 1.00 98.06 211 THR A N 1
ATOM 1657 C CA . THR A 1 211 ? -13.480 1.031 -4.856 1.00 98.06 211 THR A CA 1
ATOM 1658 C C . THR A 1 211 ? -12.301 0.158 -5.273 1.00 98.06 211 THR A C 1
ATOM 1660 O O . THR A 1 211 ? -11.962 0.089 -6.450 1.00 98.06 211 THR A O 1
ATOM 1663 N N . MET A 1 212 ? -11.692 -0.566 -4.339 1.00 98.06 212 MET A N 1
ATOM 1664 C CA . MET A 1 212 ? -10.561 -1.429 -4.687 1.00 98.06 212 MET A CA 1
ATOM 1665 C C . MET A 1 212 ? -10.874 -2.547 -5.696 1.00 98.06 212 MET A C 1
ATOM 1667 O O . MET A 1 212 ? -9.988 -2.845 -6.480 1.00 98.06 212 MET A O 1
ATOM 1671 N N . PRO A 1 213 ? -12.089 -3.132 -5.774 1.00 96.50 213 PRO A N 1
ATOM 1672 C CA . PRO A 1 213 ? -12.445 -4.031 -6.879 1.00 96.50 213 PRO A CA 1
ATOM 1673 C C . PRO A 1 213 ? -12.496 -3.373 -8.270 1.00 96.50 213 PRO A C 1
ATOM 1675 O O . PRO A 1 213 ? -12.497 -4.083 -9.273 1.00 96.50 213 PRO A O 1
ATOM 1678 N N . ARG A 1 214 ? -12.615 -2.038 -8.343 1.00 94.31 214 ARG A N 1
ATOM 1679 C CA . ARG A 1 214 ? -12.553 -1.271 -9.598 1.00 94.31 214 ARG A CA 1
ATOM 1680 C C . ARG A 1 214 ? -11.105 -1.026 -10.040 1.00 94.31 214 ARG A C 1
ATOM 1682 O O . ARG A 1 214 ? -10.879 -0.950 -11.248 1.00 94.31 214 ARG A O 1
ATOM 1689 N N . CYS A 1 215 ? -10.195 -0.866 -9.079 1.00 91.56 215 CYS A N 1
ATOM 1690 C CA . CYS A 1 215 ? -8.756 -0.691 -9.277 1.00 91.56 215 CYS A CA 1
ATOM 1691 C C . CYS A 1 215 ? -8.079 -1.987 -9.744 1.00 91.56 215 CYS A C 1
ATOM 1693 O O . CYS A 1 215 ? -7.163 -1.879 -10.587 1.00 91.56 215 CYS A O 1
#

Nearest PDB structures (foldseek):
  3nz0-assembly1_A  TM=8.540E-01  e=8.732E-15  Homo sapiens
  3lxp-assembly1_A  TM=8.364E-01  e=3.241E-14  Homo sapiens
  4gvj-assembly1_A  TM=8.435E-01  e=1.669E-13  Homo sapiens
  4gj3-assembly1_A  TM=8.360E-01  e=3.215E-13  Homo sapiens
  4xj0-assembly1_A  TM=8.116E-01  e=1.485E-12  Homo sapiens

Organism: NCBI:txid1051891

Radius of gyration: 17.17 Å; Cα contacts (8 Å, |Δi|>4): 332; chains: 1; bounding box: 34×41×52 Å

Sequence (215 aa):
LSQRLAREIKIWSQLSHPNVLEFLGYHLNQRMTTAWLISPYITDGNLSQFIRNISLDSPLRIRLIVDTARGLAYLHAQGICHGDMKPANILVTDERTAVIADFGLSQLADSTESGLTTTKSIKGSFRYLSPELLDEGARHTLQSDVWAFGCVMMEVLTGMLPFPNAKNDISLTLALARREMPVQTRSLTVAEPIRDLLQECWQLKPSDRPTMPRC

Secondary structure (DSSP, 8-state):
--HHHHHHHHHHTT---TTB----EEEE-TTSS-EEEE-PPPTT-BHHHHTTSS-TT-HHHHHHHHHHHHHHHHHHHTTEE-S--SGGGEEE-TTS-EEE---TT-EETT-------SS----S-GGG--GGGGSTT----HHHHHHHHHHHHHHHHHSPPSSTT--SHHHHHHHHHTT--SS-GGGS-S-HHHHHHHHHHT-SSGGGSPPTTT-

Mean predicted aligned error: 5.12 Å

InterPro domains:
  IPR000719 Protein kinase domain [PF00069] (3-213)
  IPR000719 Protein kinase domain [PS50011] (1-215)
  IPR000719 Protein kinase domain [SM00220] (3-215)
  IPR001245 Serine-threonine/tyrosine-protein kinase, catalytic domain [PR00109] (39-52)
  IPR001245 Serine-threonine/tyrosine-protein kinase, catalytic domain [PR00109] (74-92)
  IPR001245 Serine-threonine/tyrosine-protein kinase, catalytic domain [PR00109] (144-166)
  IPR001245 Serine-threonine/tyrosine-protein kinase, catalytic domain [PR00109] (190-212)
  IPR008271 Serine/threonine-protein kinase, active site [PS00108] (80-92)
  IPR011009 Protein kinase-like domain superfamily [SSF56112] (3-213)
  IPR051681 Serine/Threonine Kinases and Pseudokinases [PTHR44329] (4-213)

Solvent-accessible surface area (backbone atoms only — not comparable to full-atom values): 12236 Å² total; per-residue (Å²): 101,57,73,57,58,54,46,24,52,59,54,48,67,71,54,85,48,94,17,36,58,57,57,76,49,71,46,65,46,97,81,45,72,49,74,47,79,40,54,80,86,58,82,56,40,27,40,61,62,42,58,75,78,48,64,74,87,41,70,62,48,58,51,34,44,52,30,42,34,53,26,50,26,54,36,46,75,73,41,34,18,54,42,54,53,42,38,77,34,23,34,26,39,90,88,69,43,22,22,42,46,80,49,74,60,37,44,53,66,86,60,79,79,68,79,84,55,99,58,96,63,86,75,60,58,73,72,33,56,40,49,66,57,74,44,90,88,50,67,74,31,62,47,39,35,36,28,6,44,32,38,37,47,49,24,61,58,66,76,45,63,47,37,75,85,41,86,46,71,66,53,39,50,50,39,32,75,68,65,53,69,55,60,70,59,89,79,54,98,65,58,66,75,57,45,52,48,42,54,35,23,61,39,87,54,51,87,69,29,64,55,48,89,77,104

pLDDT: mean 89.99, std 13.22, range [31.33, 98.81]